Protein AF-A0A925N8Z4-F1 (afdb_monomer)

pLDDT: mean 84.28, std 11.98, range [43.88, 97.0]

Sequence (204 aa):
MALYHSATLPRPATMSPPLPAPQSPSQARHRGWRRALPLALSLGILALALHALASEFSAHGYHAVNKAFHELDRGRIALALLFSLGSYACLVGFDAIGLRRSQRHVAPLRLVFTAFLAHAVGHTLGYAALTGGAVRWRGYGEAGLAAADIGQVVLMSTLGFVFGAWVLLAFALMLEPAAAARALPVAAATVRVLGVSLAVGFVA

Nearest PDB structures (foldseek):
  7duw-assembly1_A  TM=8.616E-01  e=7.805E-05  Rhizobium tropici
  7f47-assembly1_A  TM=8.645E-01  e=2.177E-04  Rhizobium etli CFN 42

Secondary structure (DSSP, 8-state):
--------PPPPP--PPPPPPPPPTHHHHHHHHHHHHHHHHHHHHHHHHHHHHHHHHHHHHHHHHHHHHHH--HHHHHHHHHHHHHHHHHHHHHHHHHHHHTT----HHHHHHHHHHHHHHHHHHS-HHHHHHHHHHHHHHTTT--HHHHHHHHHHHHHHHHHHHHHHHHHHHHH-HHHHHHHTTS-HHHHHHHHHHHHHHHH-

Foldseek 3Di:
DDDDDDDDDDDPPDDDPPDPPPDDPVVVVVVVVVVVVVVVVVVVVVVVVVVVVVVVCVVCHPVNVVVVVVVDDPVNVVVVVVVVVVVLVVQLVLLVVLCVVVVHDDDSVLSSVLSSVLVVQCVPVDPSCVRSLVSCCVSCVVVVDDSVSSVSSVVSSVVVVVLVVLLVQLVCLQPPLVVVCVVVVDDSVVSNVVSVVSVVVSVD

Mean predicted aligned error: 12.05 Å

Solvent-accessible surface area (backbone atoms only — not comparable to full-atom values): 11488 Å² total; per-residue (Å²): 145,82,83,86,80,79,81,80,77,83,75,80,80,81,77,72,78,78,77,81,73,83,78,66,76,73,70,62,61,70,61,50,55,75,61,45,48,62,51,51,50,52,52,51,52,50,52,51,52,51,48,55,49,50,54,49,45,70,74,58,37,74,65,52,56,55,50,52,62,71,68,56,53,68,68,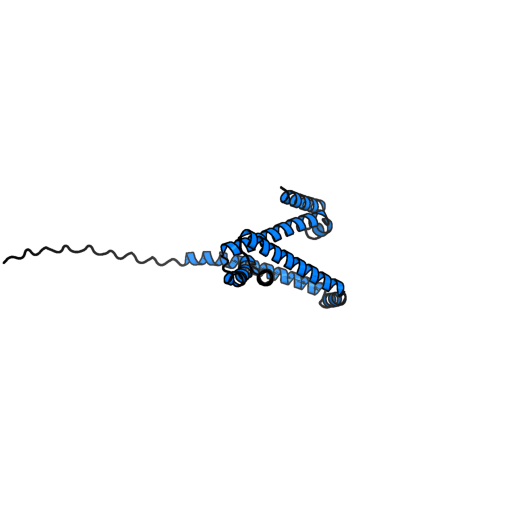58,54,52,50,51,52,50,52,51,52,52,52,52,51,51,52,32,47,29,40,52,52,17,31,56,74,60,75,50,85,70,61,68,69,58,47,48,54,30,42,48,52,13,50,54,45,10,72,71,73,42,65,35,74,59,51,14,40,52,39,39,47,59,63,36,40,84,70,69,57,52,72,67,46,53,49,43,18,53,49,40,34,50,49,52,49,52,53,50,51,49,51,52,49,14,48,48,24,54,76,42,16,65,67,52,20,73,74,64,85,45,60,37,68,60,37,28,51,50,11,50,50,48,47,50,65,72,75,108

Radius of gyration: 30.39 Å; Cα contacts (8 Å, |Δi|>4): 131; chains: 1; bounding box: 50×70×110 Å

Structure (mmCIF, N/CA/C/O backbone):
data_AF-A0A925N8Z4-F1
#
_entry.id   AF-A0A925N8Z4-F1
#
loop_
_atom_site.group_PDB
_atom_site.id
_atom_site.type_symbol
_atom_site.label_atom_id
_atom_site.label_alt_id
_atom_site.label_comp_id
_atom_site.label_asym_id
_atom_site.label_entity_id
_atom_site.label_seq_id
_atom_site.pdbx_PDB_ins_code
_atom_site.Cartn_x
_atom_site.Cartn_y
_atom_site.Cartn_z
_atom_site.occupancy
_atom_site.B_iso_or_equiv
_atom_site.auth_seq_id
_atom_site.auth_comp_id
_atom_site.auth_asym_id
_atom_site.auth_atom_id
_atom_site.pdbx_PDB_model_num
ATOM 1 N N . MET A 1 1 ? -17.811 -45.567 84.688 1.00 48.19 1 MET A N 1
ATOM 2 C CA . MET A 1 1 ? -16.350 -45.698 84.515 1.00 48.19 1 MET A CA 1
ATOM 3 C C . MET A 1 1 ? -16.081 -46.837 83.539 1.00 48.19 1 MET A C 1
ATOM 5 O O . MET A 1 1 ? -16.124 -47.978 83.961 1.00 48.19 1 MET A O 1
ATOM 9 N N . ALA A 1 2 ? -15.932 -46.518 82.248 1.00 43.88 2 ALA A N 1
ATOM 10 C CA . ALA A 1 2 ? -15.246 -47.297 81.201 1.00 43.88 2 ALA A CA 1
ATOM 11 C C . ALA A 1 2 ? -15.538 -46.612 79.852 1.00 43.88 2 ALA A C 1
ATOM 13 O O . ALA A 1 2 ? -16.577 -46.831 79.235 1.00 43.88 2 ALA A O 1
ATOM 14 N N . LEU A 1 3 ? -14.652 -45.695 79.462 1.00 45.88 3 LEU A N 1
ATOM 15 C CA . LEU A 1 3 ? -14.662 -45.010 78.171 1.00 45.88 3 LEU A CA 1
ATOM 16 C C . LEU A 1 3 ? -14.207 -45.997 77.086 1.00 45.88 3 LEU A C 1
ATOM 18 O O . LEU A 1 3 ? -13.103 -46.529 77.171 1.00 45.88 3 LEU A O 1
ATOM 22 N N . TYR A 1 4 ? -15.042 -46.228 76.071 1.00 47.66 4 TYR A N 1
ATOM 23 C CA . TYR A 1 4 ? -14.655 -46.952 74.859 1.00 47.66 4 TYR A CA 1
ATOM 24 C C . TYR A 1 4 ? -13.755 -46.042 74.013 1.00 47.66 4 TYR A C 1
ATOM 26 O O . TYR A 1 4 ? -14.198 -45.046 73.443 1.00 47.66 4 TYR A O 1
ATOM 34 N N . HIS A 1 5 ? -12.467 -46.370 73.988 1.00 53.81 5 HIS A N 1
ATOM 35 C CA . HIS A 1 5 ? -11.438 -45.695 73.211 1.00 53.81 5 HIS A CA 1
ATOM 36 C C . HIS A 1 5 ? -11.525 -46.187 71.757 1.00 53.81 5 HIS A C 1
ATOM 38 O O . HIS A 1 5 ? -11.111 -47.299 71.436 1.00 53.81 5 HIS A O 1
ATOM 44 N N . SER A 1 6 ? -12.131 -45.388 70.881 1.00 57.97 6 SER A N 1
ATOM 45 C CA . SER A 1 6 ? -12.188 -45.647 69.442 1.00 57.97 6 SER A CA 1
ATOM 46 C C . SER A 1 6 ? -10.792 -45.521 68.830 1.00 57.97 6 SER A C 1
ATOM 48 O O . SER A 1 6 ? -10.220 -44.432 68.785 1.00 57.97 6 SER A O 1
ATOM 50 N N . ALA A 1 7 ? -10.261 -46.654 68.371 1.00 56.78 7 ALA A N 1
ATOM 51 C CA . ALA A 1 7 ? -8.985 -46.781 67.685 1.00 56.78 7 ALA A CA 1
ATOM 52 C C . ALA A 1 7 ? -8.955 -45.948 66.391 1.00 56.78 7 ALA A C 1
ATOM 54 O O . ALA A 1 7 ? -9.755 -46.144 65.475 1.00 56.78 7 ALA A O 1
ATOM 55 N N . THR A 1 8 ? -8.006 -45.023 66.310 1.00 58.38 8 THR A N 1
ATOM 56 C CA . THR A 1 8 ? -7.652 -44.282 65.101 1.00 58.38 8 THR A CA 1
ATOM 57 C C . THR A 1 8 ? -6.802 -45.170 64.191 1.00 58.38 8 THR A C 1
ATOM 59 O O . THR A 1 8 ? -5.669 -45.517 64.515 1.00 58.38 8 THR A O 1
ATOM 62 N N . LEU A 1 9 ? -7.346 -45.550 63.034 1.00 63.03 9 LEU A N 1
ATOM 63 C CA . LEU A 1 9 ? -6.582 -46.219 61.979 1.00 63.03 9 LEU A CA 1
ATOM 64 C C . LEU A 1 9 ? -5.481 -45.281 61.435 1.00 63.03 9 LEU A C 1
ATOM 66 O O . LEU A 1 9 ? -5.726 -44.078 61.287 1.00 63.03 9 LEU A O 1
ATOM 70 N N . PRO A 1 10 ? -4.283 -45.793 61.100 1.00 60.19 10 PRO A N 1
ATOM 71 C CA . PRO A 1 10 ? -3.227 -44.992 60.490 1.00 60.19 10 PRO A CA 1
ATOM 72 C C . PRO A 1 10 ? -3.634 -44.532 59.082 1.00 60.19 10 PRO A C 1
ATOM 74 O O . PRO A 1 10 ? -4.090 -45.321 58.254 1.00 60.19 10 PRO A O 1
ATOM 77 N N . ARG A 1 11 ? -3.471 -43.231 58.808 1.00 66.12 11 ARG A N 1
ATOM 78 C CA . ARG A 1 11 ? -3.705 -42.633 57.484 1.00 66.12 11 ARG A CA 1
ATOM 79 C C . ARG A 1 11 ? -2.735 -43.235 56.454 1.00 66.12 11 ARG A C 1
ATOM 81 O O . ARG A 1 11 ? -1.548 -43.340 56.765 1.00 66.12 11 ARG A O 1
ATOM 88 N N . PRO A 1 12 ? -3.184 -43.572 55.231 1.00 61.53 12 PRO A N 1
ATOM 89 C CA . PRO A 1 12 ? -2.270 -43.955 54.164 1.00 61.53 12 PRO A CA 1
ATOM 90 C C . PRO A 1 12 ? -1.320 -42.789 53.871 1.00 61.53 12 PRO A C 1
ATOM 92 O O . PRO A 1 12 ? -1.749 -41.636 53.780 1.00 61.53 12 PRO A O 1
ATOM 95 N N . ALA A 1 13 ? -0.026 -43.089 53.759 1.00 65.94 13 ALA A N 1
ATOM 96 C CA . ALA A 1 13 ? 0.991 -42.114 53.401 1.00 65.94 13 ALA A CA 1
ATOM 97 C C . ALA A 1 13 ? 0.604 -41.441 52.076 1.00 65.94 13 ALA A C 1
ATOM 99 O O . ALA A 1 13 ? 0.442 -42.106 51.053 1.00 65.94 13 ALA A O 1
ATOM 100 N N . THR A 1 14 ? 0.433 -40.120 52.096 1.00 64.62 14 THR A N 1
ATOM 101 C CA . THR A 1 14 ? 0.280 -39.314 50.885 1.00 64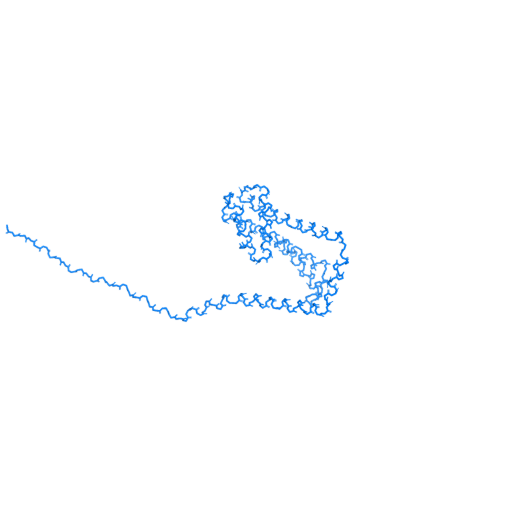.62 14 THR A CA 1
ATOM 102 C C . THR A 1 14 ? 1.535 -39.486 50.043 1.00 64.62 14 THR A C 1
ATOM 104 O O . THR A 1 14 ? 2.595 -38.966 50.387 1.00 64.62 14 THR A O 1
ATOM 107 N N . MET A 1 15 ? 1.417 -40.254 48.963 1.00 63.44 15 MET A N 1
ATOM 108 C CA . MET A 1 15 ? 2.450 -40.400 47.951 1.00 63.44 15 MET A CA 1
ATOM 109 C C . MET A 1 15 ? 2.671 -39.021 47.326 1.00 63.44 15 MET A C 1
ATOM 111 O O . MET A 1 15 ? 1.814 -38.517 46.601 1.00 63.44 15 MET A O 1
ATOM 115 N N . SER A 1 16 ? 3.779 -38.369 47.677 1.00 68.00 16 SER A N 1
ATOM 116 C CA . SER A 1 16 ? 4.193 -37.111 47.061 1.00 68.00 16 SER A CA 1
ATOM 117 C C . SER A 1 16 ? 4.222 -37.295 45.540 1.00 68.00 16 SER A C 1
ATOM 119 O O . SER A 1 16 ? 4.732 -38.323 45.079 1.00 68.00 16 SER A O 1
ATOM 121 N N . PRO A 1 17 ? 3.688 -36.350 44.745 1.00 71.56 17 PRO A N 1
ATOM 122 C CA . PRO A 1 17 ? 3.780 -36.453 43.298 1.00 71.56 17 PRO A CA 1
ATOM 123 C C . PRO A 1 17 ? 5.260 -36.557 42.895 1.00 71.56 17 PRO A C 1
ATOM 125 O O . PRO A 1 17 ? 6.100 -35.875 43.492 1.00 71.56 17 PRO A O 1
ATOM 128 N N . PRO A 1 18 ? 5.605 -37.416 41.921 1.00 72.06 18 PRO A N 1
ATOM 129 C CA . PRO A 1 18 ? 6.979 -37.544 41.459 1.00 72.06 18 PRO A CA 1
ATOM 130 C C . PRO A 1 18 ? 7.492 -36.178 40.992 1.00 72.06 18 PRO A C 1
ATOM 132 O O . PRO A 1 18 ? 6.786 -35.449 40.291 1.00 72.06 18 PRO A O 1
ATOM 135 N N . LEU A 1 19 ? 8.717 -35.827 41.398 1.00 71.75 19 LEU A N 1
ATOM 136 C CA . LEU A 1 19 ? 9.393 -34.619 40.928 1.00 71.75 19 LEU A CA 1
ATOM 137 C C . LEU A 1 19 ? 9.370 -34.602 39.390 1.00 71.75 19 LEU A C 1
ATOM 139 O O . LEU A 1 19 ? 9.696 -35.625 38.777 1.00 71.75 19 LEU A O 1
ATOM 143 N N . PRO A 1 20 ? 8.992 -33.481 38.748 1.00 68.62 20 PRO A N 1
ATOM 144 C CA . PRO A 1 20 ? 9.019 -33.389 37.297 1.00 68.62 20 PRO A CA 1
ATOM 145 C C . PRO A 1 20 ? 10.435 -33.698 36.804 1.00 68.62 20 PRO A C 1
ATOM 147 O O . PRO A 1 20 ? 11.410 -33.112 37.275 1.00 68.62 20 PRO A O 1
ATOM 150 N N . ALA A 1 21 ? 10.539 -34.651 35.876 1.00 70.06 21 ALA A N 1
ATOM 151 C CA . ALA A 1 21 ? 11.814 -35.070 35.313 1.00 70.06 21 ALA A CA 1
ATOM 152 C C . ALA A 1 21 ? 12.574 -33.858 34.734 1.00 70.06 21 ALA A C 1
ATOM 154 O O . ALA A 1 21 ? 11.943 -32.976 34.135 1.00 70.06 21 ALA A O 1
ATOM 155 N N . PRO A 1 22 ? 13.913 -33.796 34.874 1.00 63.00 22 PRO A N 1
ATOM 156 C CA . PRO A 1 22 ? 14.706 -32.739 34.265 1.00 63.00 22 PRO A CA 1
ATOM 157 C C . PRO A 1 22 ? 14.469 -32.744 32.754 1.00 63.00 22 PRO A C 1
ATOM 159 O O . PRO A 1 22 ? 14.751 -33.721 32.060 1.00 63.00 22 PRO A O 1
ATOM 162 N N . GLN A 1 23 ? 13.903 -31.649 32.247 1.00 61.50 23 GLN A N 1
ATOM 163 C CA . GLN A 1 23 ? 13.638 -31.480 30.824 1.00 61.50 23 GLN A CA 1
ATOM 164 C C . GLN A 1 23 ? 14.974 -31.533 30.072 1.00 61.50 23 GLN A C 1
ATOM 166 O O . GLN A 1 23 ? 15.858 -30.704 30.289 1.00 61.50 23 GLN A O 1
ATOM 171 N N . SER A 1 24 ? 15.141 -32.526 29.198 1.00 54.97 24 SER A N 1
ATOM 172 C CA . SER A 1 24 ? 16.357 -32.706 28.406 1.00 54.97 24 SER A CA 1
ATOM 173 C C . SER A 1 24 ? 16.616 -31.477 27.506 1.00 54.97 24 SER A C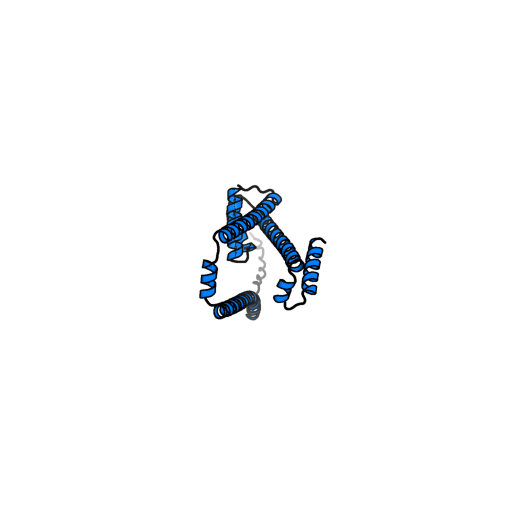 1
ATOM 175 O O . SER A 1 24 ? 15.712 -31.089 26.756 1.00 54.97 24 SER A O 1
ATOM 177 N N . PRO A 1 25 ? 17.834 -30.893 27.487 1.00 58.19 25 PRO A N 1
ATOM 178 C CA . PRO A 1 25 ? 18.152 -29.653 26.759 1.00 58.19 25 PRO A CA 1
ATOM 179 C C . PRO A 1 25 ? 18.003 -29.722 25.223 1.00 58.19 25 PRO A C 1
ATOM 181 O O . PRO A 1 25 ? 18.111 -28.704 24.538 1.00 58.19 25 PRO A O 1
ATOM 184 N N . SER A 1 26 ? 17.710 -30.894 24.653 1.00 56.84 26 SER A N 1
ATOM 185 C CA . SER A 1 26 ? 17.549 -31.103 23.208 1.00 56.84 26 SER A CA 1
ATOM 186 C C . SER A 1 26 ? 16.271 -30.487 22.616 1.00 56.84 26 SER A C 1
ATOM 188 O O . SER A 1 26 ? 16.274 -30.118 21.440 1.00 56.84 26 SER A O 1
ATOM 190 N N . GLN A 1 27 ? 15.203 -30.277 23.400 1.00 54.81 27 GLN A N 1
ATOM 191 C CA . GLN A 1 27 ? 13.963 -29.651 22.898 1.00 54.81 27 GLN A CA 1
ATOM 192 C C . GLN A 1 27 ? 14.062 -28.121 22.742 1.00 54.81 27 GLN A C 1
ATOM 194 O O . GLN A 1 27 ? 13.310 -27.525 21.967 1.00 54.81 27 GLN A O 1
ATOM 199 N N . ALA A 1 28 ? 15.022 -27.467 23.405 1.00 55.97 28 ALA A N 1
ATOM 200 C CA . ALA A 1 28 ? 15.212 -26.017 23.313 1.00 55.97 28 ALA A CA 1
ATOM 201 C C . ALA A 1 28 ? 15.828 -25.576 21.967 1.00 55.97 28 ALA A C 1
ATOM 203 O O . ALA A 1 28 ? 15.520 -24.492 21.462 1.00 55.97 28 ALA A O 1
ATOM 204 N N . ARG A 1 29 ? 16.653 -26.429 21.335 1.00 56.38 29 ARG A N 1
ATOM 205 C CA . ARG A 1 29 ? 17.434 -26.077 20.132 1.00 56.38 29 ARG A CA 1
ATOM 206 C C . ARG A 1 29 ? 16.588 -25.977 18.855 1.00 56.38 29 ARG A C 1
ATOM 208 O O . ARG A 1 29 ? 16.857 -25.129 18.008 1.00 56.38 29 ARG A O 1
ATOM 215 N N . HIS A 1 30 ? 15.515 -26.765 18.738 1.00 54.94 30 HIS A N 1
ATOM 216 C CA . HIS A 1 30 ? 14.633 -26.756 17.558 1.00 54.94 30 HIS A CA 1
ATOM 217 C C . HIS A 1 30 ? 13.721 -25.51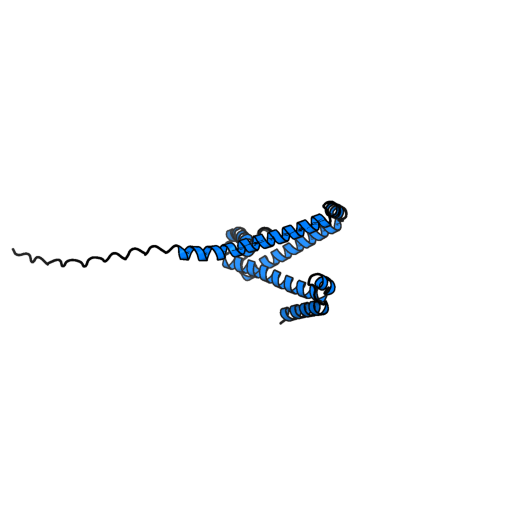8 17.464 1.00 54.94 30 HIS A C 1
ATOM 219 O O . HIS A 1 30 ? 13.198 -25.210 16.391 1.00 54.94 30 HIS A O 1
ATOM 225 N N . ARG A 1 31 ? 13.555 -24.764 18.560 1.00 60.00 31 ARG A N 1
ATOM 226 C CA . ARG A 1 31 ? 12.690 -23.572 18.608 1.00 60.00 31 ARG A CA 1
ATOM 227 C C . ARG A 1 31 ? 13.404 -22.289 18.155 1.00 60.00 31 ARG A C 1
ATOM 229 O O . ARG A 1 31 ? 12.738 -21.358 17.706 1.00 60.00 31 ARG A O 1
ATOM 236 N N . GLY A 1 32 ? 14.740 -22.254 18.233 1.00 66.56 32 GLY A N 1
ATOM 237 C CA . GLY A 1 32 ? 15.566 -21.095 17.871 1.00 66.56 32 GLY A CA 1
ATOM 238 C C . GLY A 1 32 ? 15.681 -20.863 16.362 1.00 66.56 32 GLY A C 1
ATOM 239 O O . GLY A 1 32 ? 15.437 -19.750 15.902 1.00 66.56 32 GLY A O 1
ATOM 240 N N . TRP A 1 33 ? 15.952 -21.914 15.574 1.00 77.06 33 TRP A N 1
ATOM 241 C CA . TRP A 1 33 ? 16.108 -21.796 14.112 1.00 77.06 33 TRP A CA 1
ATOM 242 C C . TRP A 1 33 ? 14.854 -21.215 13.455 1.00 77.06 33 TRP A C 1
ATOM 244 O O . TRP A 1 33 ? 14.946 -20.301 12.643 1.00 77.06 33 TRP A O 1
ATOM 254 N N . ARG A 1 34 ? 13.660 -21.682 13.843 1.00 77.44 34 ARG A N 1
ATOM 255 C CA . ARG A 1 34 ? 12.386 -21.183 13.293 1.00 77.44 34 ARG A CA 1
ATOM 256 C C . ARG A 1 34 ? 12.166 -19.681 13.519 1.00 77.44 34 ARG A C 1
ATOM 258 O O . ARG A 1 34 ? 11.454 -19.066 12.737 1.00 77.44 34 ARG A O 1
ATOM 265 N N . ARG A 1 35 ? 12.772 -19.095 14.558 1.00 77.38 35 ARG A N 1
ATOM 266 C CA . ARG A 1 35 ? 12.748 -17.645 14.825 1.00 77.38 35 ARG A CA 1
ATOM 267 C C . ARG A 1 35 ? 13.899 -16.906 14.142 1.00 77.38 35 ARG A C 1
ATOM 269 O O . ARG A 1 35 ? 13.721 -15.766 13.733 1.00 77.38 35 ARG A O 1
ATOM 276 N N . ALA A 1 36 ? 15.050 -17.557 13.989 1.00 82.94 36 ALA A N 1
ATOM 277 C CA . ALA A 1 36 ? 16.199 -17.005 13.280 1.00 82.94 36 ALA A CA 1
ATOM 278 C C . ALA A 1 36 ? 15.974 -16.936 11.762 1.00 82.94 36 ALA A C 1
ATOM 280 O O . ALA A 1 36 ? 16.465 -16.016 11.122 1.00 82.94 36 ALA A O 1
ATOM 281 N N . LEU A 1 37 ? 15.200 -17.864 11.192 1.00 88.50 37 LEU A N 1
ATOM 282 C CA . LEU A 1 37 ? 14.925 -17.935 9.756 1.00 88.50 37 LEU A CA 1
ATOM 283 C C . LEU A 1 37 ? 14.314 -16.645 9.169 1.00 88.50 37 LEU A C 1
ATOM 285 O O . LEU A 1 37 ? 14.894 -16.122 8.221 1.00 88.50 37 LEU A O 1
ATOM 289 N N . PRO A 1 38 ? 13.203 -16.083 9.693 1.00 87.88 38 PRO A N 1
ATOM 290 C CA . PRO A 1 38 ? 12.643 -14.841 9.153 1.00 87.88 38 PRO A CA 1
ATOM 291 C C . PRO A 1 38 ? 13.578 -13.641 9.343 1.00 87.88 38 PRO A C 1
ATOM 293 O O . PRO A 1 38 ? 13.609 -12.753 8.493 1.00 87.88 38 PRO A O 1
ATOM 296 N N . LEU A 1 39 ? 14.368 -13.621 10.423 1.00 89.25 39 LEU A N 1
ATOM 297 C CA . LEU A 1 39 ? 15.356 -12.569 10.662 1.00 89.25 39 LEU A CA 1
ATOM 298 C C . LEU A 1 39 ? 16.495 -12.646 9.639 1.00 89.25 39 LEU A C 1
ATOM 300 O O . LEU A 1 39 ? 16.809 -11.650 8.997 1.00 89.25 39 LEU A O 1
ATOM 304 N N . ALA A 1 40 ? 17.070 -13.834 9.447 1.00 91.00 40 ALA A N 1
ATOM 305 C CA . ALA A 1 40 ? 18.121 -14.079 8.466 1.00 91.00 40 ALA A CA 1
ATOM 306 C C . ALA A 1 40 ? 17.639 -13.782 7.041 1.00 91.00 40 ALA A C 1
ATOM 308 O O . ALA A 1 40 ? 18.360 -13.149 6.276 1.00 91.00 40 ALA A O 1
ATOM 309 N N . LEU A 1 41 ? 16.403 -14.167 6.706 1.00 93.25 41 LEU A N 1
ATOM 310 C CA . LEU A 1 41 ? 15.783 -13.834 5.426 1.00 93.25 41 LEU A CA 1
ATOM 311 C C . LEU A 1 41 ? 15.648 -12.315 5.246 1.00 93.25 41 LEU A C 1
ATOM 313 O O . LEU A 1 41 ? 16.038 -11.791 4.207 1.00 93.25 41 LEU A O 1
ATOM 317 N N . SER A 1 42 ? 15.147 -11.602 6.261 1.00 90.00 42 SER A N 1
ATOM 318 C CA . SER A 1 42 ? 14.990 -10.139 6.213 1.00 90.00 42 SER A CA 1
ATOM 319 C C . SER A 1 42 ? 16.338 -9.431 6.047 1.00 90.00 42 SER A C 1
ATOM 321 O O . SER A 1 42 ? 16.463 -8.531 5.220 1.00 90.00 42 SER A O 1
ATOM 323 N N . LEU A 1 43 ? 17.361 -9.870 6.787 1.00 93.38 43 LEU A N 1
ATOM 324 C CA . LEU A 1 43 ? 18.726 -9.350 6.671 1.00 93.38 43 LEU A CA 1
ATOM 325 C C . LEU A 1 43 ? 19.350 -9.670 5.308 1.00 93.38 43 LEU A C 1
ATOM 327 O O . LEU A 1 43 ? 20.029 -8.820 4.742 1.00 93.38 43 LEU A O 1
ATOM 331 N N . GLY A 1 44 ? 19.092 -10.859 4.761 1.00 95.25 44 GLY A N 1
ATOM 332 C CA . GLY A 1 44 ? 19.544 -11.246 3.425 1.00 95.25 44 GLY A CA 1
ATOM 333 C C . GLY A 1 44 ? 18.932 -10.372 2.329 1.00 95.25 44 GLY A C 1
ATOM 334 O O . GLY A 1 44 ? 19.656 -9.869 1.474 1.00 95.25 44 GLY A O 1
ATOM 335 N N . ILE A 1 45 ? 17.618 -10.124 2.390 1.00 93.88 45 ILE A N 1
ATOM 336 C CA . ILE A 1 45 ? 16.927 -9.215 1.460 1.00 93.88 45 ILE A CA 1
ATOM 337 C C . ILE A 1 45 ? 17.477 -7.790 1.594 1.00 93.88 45 ILE A C 1
ATOM 339 O O . ILE A 1 45 ? 17.750 -7.148 0.583 1.00 93.88 45 ILE A O 1
ATOM 343 N N . LEU A 1 46 ? 17.686 -7.305 2.823 1.00 94.69 46 LEU A N 1
ATOM 344 C CA . LEU A 1 46 ? 18.270 -5.985 3.067 1.00 94.69 46 LEU A CA 1
ATOM 345 C C . LEU A 1 46 ? 19.679 -5.871 2.471 1.00 94.69 46 LEU A C 1
ATOM 347 O O . LEU A 1 46 ? 19.978 -4.887 1.800 1.00 94.69 46 LEU A O 1
ATOM 351 N N . ALA A 1 47 ? 20.530 -6.878 2.676 1.00 94.50 47 ALA A N 1
ATOM 352 C CA . ALA A 1 47 ? 21.876 -6.905 2.113 1.00 94.50 47 ALA A CA 1
ATOM 353 C C . ALA A 1 47 ? 21.851 -6.900 0.577 1.00 94.50 47 ALA A C 1
ATOM 355 O O . ALA A 1 47 ? 22.601 -6.144 -0.037 1.00 94.50 47 ALA A O 1
ATOM 356 N N . LEU A 1 48 ? 20.957 -7.680 -0.043 1.00 94.25 48 LEU A N 1
ATOM 357 C CA . LEU A 1 48 ? 20.778 -7.695 -1.497 1.00 94.25 48 LEU A CA 1
ATOM 358 C C . LEU A 1 48 ? 20.308 -6.332 -2.027 1.00 94.25 48 LEU A C 1
ATOM 360 O O . LEU A 1 48 ? 20.854 -5.840 -3.011 1.00 94.25 48 LEU A O 1
ATOM 364 N N . ALA A 1 49 ? 19.337 -5.703 -1.361 1.00 92.94 49 ALA A N 1
ATOM 365 C CA . ALA A 1 49 ? 18.836 -4.383 -1.736 1.00 92.94 49 ALA A CA 1
ATOM 366 C C . ALA A 1 49 ? 19.922 -3.302 -1.614 1.00 92.94 49 ALA A C 1
ATOM 368 O O . ALA A 1 49 ? 20.083 -2.492 -2.524 1.00 92.94 49 ALA A O 1
ATOM 369 N N . LEU A 1 50 ? 20.704 -3.314 -0.527 1.00 93.56 50 LEU A N 1
ATOM 370 C CA . LEU A 1 50 ? 21.837 -2.401 -0.344 1.00 93.56 50 LEU A CA 1
ATOM 371 C C . LEU A 1 50 ? 22.933 -2.638 -1.384 1.00 93.56 50 LEU A C 1
ATOM 373 O O . LEU A 1 50 ? 23.502 -1.675 -1.889 1.00 93.56 50 LEU A O 1
ATOM 377 N N . HIS A 1 51 ? 23.211 -3.896 -1.729 1.00 93.12 51 HIS A N 1
ATOM 378 C CA . HIS A 1 51 ? 24.173 -4.238 -2.771 1.00 93.12 51 HIS A CA 1
ATOM 379 C C . HIS A 1 51 ? 23.726 -3.717 -4.143 1.00 93.12 51 HIS A C 1
ATOM 381 O O . HIS A 1 51 ? 24.505 -3.042 -4.812 1.00 93.12 51 HIS A O 1
ATOM 387 N N . ALA A 1 52 ? 22.465 -3.952 -4.520 1.00 88.81 52 ALA A N 1
ATOM 388 C CA . ALA A 1 52 ? 21.887 -3.446 -5.765 1.00 88.81 52 ALA A CA 1
ATOM 389 C C . ALA A 1 52 ? 21.880 -1.907 -5.816 1.00 88.81 52 ALA A C 1
ATOM 391 O O . ALA A 1 52 ? 22.225 -1.303 -6.833 1.00 88.81 52 ALA A O 1
ATOM 392 N N . LEU A 1 53 ? 21.544 -1.255 -4.698 1.00 88.12 53 LEU A N 1
ATOM 393 C CA . LEU A 1 53 ? 21.579 0.201 -4.594 1.00 88.12 53 LEU A CA 1
ATOM 394 C C . LEU A 1 53 ? 23.011 0.737 -4.725 1.00 88.12 53 LEU A C 1
ATOM 396 O O . LEU A 1 53 ? 23.236 1.709 -5.441 1.00 88.12 53 LEU A O 1
ATOM 400 N N . ALA A 1 54 ? 23.985 0.092 -4.079 1.00 87.25 54 ALA A N 1
ATOM 401 C CA . ALA A 1 54 ? 25.390 0.476 -4.160 1.00 87.25 54 ALA A CA 1
ATOM 402 C C . ALA A 1 54 ? 25.957 0.304 -5.578 1.00 87.25 54 ALA A C 1
ATOM 404 O O . ALA A 1 54 ? 26.718 1.163 -6.023 1.00 87.25 54 ALA A O 1
ATOM 405 N N . SER A 1 55 ? 25.565 -0.755 -6.301 1.00 83.81 55 SER A N 1
ATOM 406 C CA . SER A 1 55 ? 25.970 -0.950 -7.699 1.00 83.81 55 SER A CA 1
ATOM 407 C C . SER A 1 55 ? 25.375 0.095 -8.643 1.00 83.81 55 SER A C 1
ATOM 409 O O . SER A 1 55 ? 26.051 0.545 -9.561 1.00 83.81 55 SER A O 1
ATOM 411 N N . GLU A 1 56 ? 24.135 0.527 -8.408 1.00 82.81 56 GLU A N 1
ATOM 412 C CA . GLU A 1 56 ? 23.520 1.586 -9.217 1.00 82.81 56 GLU A CA 1
ATOM 413 C C . GLU A 1 56 ? 24.128 2.963 -8.927 1.00 82.81 56 GLU A C 1
ATOM 415 O O . GLU A 1 56 ? 24.400 3.741 -9.843 1.00 82.81 56 GLU A O 1
ATOM 420 N N . PHE A 1 57 ? 24.415 3.257 -7.654 1.00 81.06 57 PHE A N 1
ATOM 421 C CA . PHE A 1 57 ? 25.078 4.501 -7.259 1.00 81.06 57 PHE A CA 1
ATOM 422 C C . PHE A 1 57 ? 26.513 4.601 -7.781 1.00 81.06 57 PHE A C 1
ATOM 424 O O . PHE A 1 57 ? 26.951 5.701 -8.119 1.00 81.06 57 PHE A O 1
ATOM 431 N N . SER A 1 58 ? 27.249 3.489 -7.862 1.00 75.25 58 SER A N 1
ATOM 432 C CA . SER A 1 58 ? 28.591 3.486 -8.451 1.00 75.25 58 SER A CA 1
ATOM 433 C C . SER A 1 58 ? 28.561 3.619 -9.977 1.00 75.25 58 SER A C 1
ATOM 435 O O . SER A 1 58 ? 29.462 4.245 -10.533 1.00 75.25 58 SER A O 1
ATOM 437 N N . ALA A 1 59 ? 27.517 3.108 -10.642 1.00 72.19 59 ALA A N 1
ATOM 438 C CA . ALA A 1 59 ? 27.328 3.233 -12.087 1.00 72.19 59 ALA A CA 1
ATOM 439 C C . ALA A 1 59 ? 26.873 4.641 -12.528 1.00 72.19 59 ALA A C 1
ATOM 441 O O . ALA A 1 59 ? 27.375 5.156 -13.526 1.00 72.19 59 ALA A O 1
ATOM 442 N N . HIS A 1 60 ? 25.955 5.279 -11.790 1.00 70.19 60 HIS A N 1
ATOM 443 C CA . HIS A 1 60 ? 25.350 6.566 -12.175 1.00 70.19 60 HIS A CA 1
ATOM 444 C C . HIS A 1 60 ? 25.901 7.788 -11.406 1.00 70.19 60 HIS A C 1
ATOM 446 O O . HIS A 1 60 ? 25.750 8.920 -11.866 1.00 70.19 60 HIS A O 1
ATOM 452 N N . GLY A 1 61 ? 26.593 7.585 -10.278 1.00 77.62 61 GLY A N 1
ATOM 453 C CA . GLY A 1 61 ? 27.259 8.628 -9.489 1.00 77.62 61 GLY A CA 1
ATOM 454 C C . GLY A 1 61 ? 26.318 9.608 -8.762 1.00 77.62 61 GLY A C 1
ATOM 455 O O . GLY A 1 61 ? 25.214 9.922 -9.203 1.00 77.62 61 GLY A O 1
ATOM 456 N N . TYR A 1 62 ? 26.782 10.177 -7.643 1.00 77.19 62 TYR A N 1
ATOM 457 C CA . TYR A 1 62 ? 26.027 11.167 -6.847 1.00 77.19 62 TYR A CA 1
ATOM 458 C C . TYR A 1 62 ? 25.625 12.423 -7.651 1.00 77.19 62 TYR A C 1
ATOM 460 O O . TYR A 1 62 ? 24.584 13.037 -7.407 1.00 77.19 62 TYR A O 1
ATOM 468 N N . HIS A 1 63 ? 26.425 12.793 -8.654 1.00 77.12 63 HIS A N 1
ATOM 469 C CA . HIS A 1 63 ? 26.170 13.960 -9.498 1.00 77.12 63 HIS A CA 1
ATOM 470 C C . HIS A 1 63 ? 24.909 13.826 -10.361 1.00 77.12 63 HIS A C 1
ATOM 472 O O . HIS A 1 63 ? 24.204 14.821 -10.536 1.00 77.12 63 HIS A O 1
ATOM 478 N N . ALA A 1 64 ? 24.589 12.626 -10.860 1.00 81.31 64 ALA A N 1
ATOM 479 C CA . ALA A 1 64 ? 23.382 12.408 -11.659 1.00 81.31 64 ALA A CA 1
ATOM 480 C C . ALA A 1 64 ? 22.111 12.608 -10.821 1.00 81.31 64 ALA A C 1
ATOM 482 O O . ALA A 1 64 ? 21.167 13.253 -11.275 1.00 81.31 64 ALA A O 1
ATOM 483 N N . VAL A 1 65 ? 22.127 12.142 -9.568 1.00 82.62 65 VAL A N 1
ATOM 484 C CA . VAL A 1 65 ? 21.025 12.339 -8.615 1.00 82.62 65 VAL A CA 1
ATOM 485 C C . VAL A 1 65 ? 20.823 13.826 -8.330 1.00 82.62 65 VAL A C 1
ATOM 487 O O . VAL A 1 65 ? 19.710 14.333 -8.464 1.00 82.62 65 VAL A O 1
ATOM 490 N N . ASN A 1 66 ? 21.895 14.557 -8.003 1.00 84.38 66 ASN A N 1
ATOM 491 C CA . ASN A 1 66 ? 21.791 15.990 -7.714 1.00 84.38 66 ASN A CA 1
ATOM 492 C C . ASN A 1 66 ? 21.289 16.799 -8.923 1.00 84.38 66 ASN A C 1
ATOM 494 O O . ASN A 1 66 ? 20.466 17.703 -8.764 1.00 84.38 66 ASN A O 1
ATOM 498 N N . LYS A 1 67 ? 21.744 16.445 -10.133 1.00 86.06 67 LYS A N 1
ATOM 499 C CA . LYS A 1 67 ? 21.276 17.065 -11.377 1.00 86.06 67 LYS A CA 1
ATOM 500 C C . LYS A 1 67 ? 19.781 16.818 -11.594 1.00 86.06 67 LYS A C 1
ATOM 502 O O . LYS A 1 67 ? 19.049 17.771 -11.840 1.00 86.06 67 LYS A O 1
ATOM 507 N N . ALA A 1 68 ? 19.315 15.582 -11.407 1.00 84.38 68 ALA A N 1
ATOM 508 C CA . ALA A 1 68 ? 17.896 15.247 -11.516 1.00 84.38 68 ALA A CA 1
ATOM 509 C C . ALA A 1 68 ? 17.032 16.034 -10.514 1.00 84.38 68 ALA A C 1
ATOM 511 O O . ALA A 1 68 ? 15.956 16.505 -10.876 1.00 84.38 68 ALA A O 1
ATOM 512 N N . PHE A 1 69 ? 17.514 16.252 -9.282 1.00 83.81 69 PHE A N 1
ATOM 513 C CA . PHE A 1 69 ? 16.817 17.101 -8.308 1.00 83.81 69 PHE A CA 1
ATOM 514 C C . PHE A 1 69 ? 16.703 18.562 -8.756 1.00 83.81 69 PHE A C 1
ATOM 516 O O . PHE A 1 69 ? 15.688 19.197 -8.483 1.00 83.81 69 PHE A O 1
ATOM 523 N N . HIS A 1 70 ? 17.712 19.092 -9.450 1.00 85.00 70 HIS A N 1
ATOM 524 C CA . HIS A 1 70 ? 17.679 20.461 -9.975 1.00 85.00 70 HIS A CA 1
ATOM 525 C C . HIS A 1 70 ? 16.793 20.594 -11.224 1.00 85.00 70 HIS A C 1
ATOM 527 O O . HIS A 1 70 ? 16.264 21.671 -11.485 1.00 85.00 70 HIS A O 1
ATOM 533 N N . GLU A 1 71 ? 16.599 19.509 -11.975 1.00 90.06 71 GLU A N 1
ATOM 534 C CA . GLU A 1 71 ? 15.715 19.453 -13.148 1.00 90.06 71 GLU A CA 1
ATOM 535 C C . GLU A 1 71 ? 14.228 19.232 -12.781 1.00 90.06 71 GLU A C 1
ATOM 537 O O . GLU A 1 71 ? 13.352 19.306 -13.648 1.00 90.06 71 GLU A O 1
ATOM 542 N N . LEU A 1 72 ? 13.908 18.967 -11.506 1.00 87.94 72 LEU A N 1
ATOM 543 C CA . LEU A 1 72 ? 12.529 18.805 -11.044 1.00 87.94 72 LEU A CA 1
ATOM 544 C C . LEU A 1 72 ? 11.796 20.148 -11.005 1.00 87.94 72 LEU A C 1
ATOM 546 O O . LEU A 1 72 ? 12.025 20.994 -10.144 1.00 87.94 72 LEU A O 1
ATOM 550 N N . ASP A 1 73 ? 10.832 20.300 -11.908 1.00 91.94 73 ASP A N 1
ATOM 551 C CA . ASP A 1 73 ? 9.904 21.422 -11.874 1.00 91.94 73 A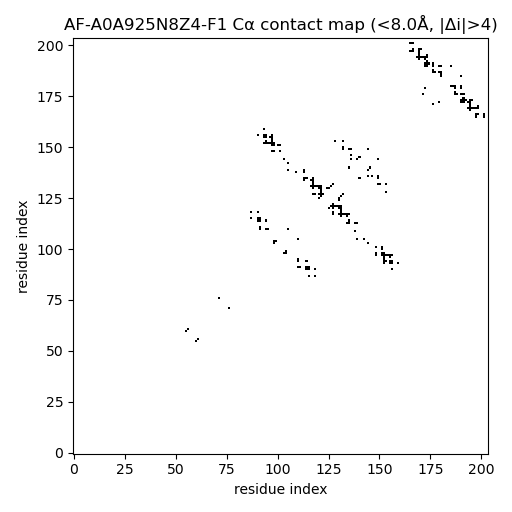SP A CA 1
ATOM 552 C C . ASP A 1 73 ? 9.027 21.406 -10.604 1.00 91.94 73 ASP A C 1
ATOM 554 O O . ASP A 1 73 ? 8.561 20.355 -10.143 1.00 91.94 73 ASP A O 1
ATOM 558 N N . ARG A 1 74 ? 8.738 22.597 -10.064 1.00 92.00 74 ARG A N 1
ATOM 559 C CA . ARG A 1 74 ? 7.897 22.776 -8.866 1.00 92.00 74 ARG A CA 1
ATOM 560 C C . ARG A 1 74 ? 6.491 22.213 -9.072 1.00 92.00 74 ARG A C 1
ATOM 562 O O . ARG A 1 74 ? 5.913 21.680 -8.124 1.00 92.00 74 ARG A O 1
ATOM 569 N N . GLY A 1 75 ? 5.965 22.276 -10.298 1.00 93.50 75 GLY A N 1
ATOM 570 C CA . GLY A 1 75 ? 4.669 21.697 -10.647 1.00 93.50 75 GLY A CA 1
ATOM 571 C C . GLY A 1 75 ? 4.627 20.181 -10.446 1.00 93.50 75 GLY A C 1
ATOM 572 O O . GLY A 1 75 ? 3.649 19.657 -9.913 1.00 93.50 75 GLY A O 1
ATOM 573 N N . ARG A 1 76 ? 5.714 19.470 -10.776 1.00 93.06 76 ARG A N 1
ATOM 574 C CA . ARG A 1 76 ? 5.816 18.012 -10.575 1.00 93.06 76 ARG A CA 1
ATOM 575 C C . ARG A 1 76 ? 5.836 17.645 -9.095 1.00 93.06 76 ARG A C 1
ATOM 577 O O . ARG A 1 76 ? 5.179 16.686 -8.702 1.00 93.06 76 ARG A O 1
ATOM 584 N N . ILE A 1 77 ? 6.542 18.426 -8.276 1.00 93.12 77 ILE A N 1
ATOM 585 C CA . ILE A 1 77 ? 6.579 18.232 -6.819 1.00 93.12 77 ILE A CA 1
ATOM 586 C C . ILE A 1 77 ? 5.188 18.464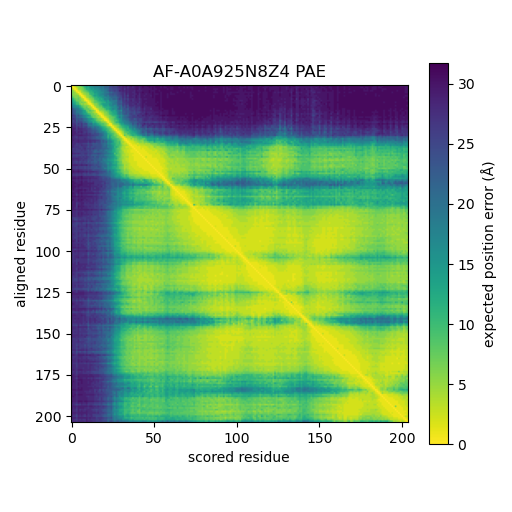 -6.219 1.00 93.12 77 ILE A C 1
ATOM 588 O O . ILE A 1 77 ? 4.707 17.635 -5.447 1.00 93.12 77 ILE A O 1
ATOM 592 N N . ALA A 1 78 ? 4.508 19.545 -6.611 1.00 95.19 78 ALA A N 1
ATOM 593 C CA . ALA A 1 78 ? 3.149 19.829 -6.155 1.00 95.19 78 ALA A CA 1
ATOM 594 C C . ALA A 1 78 ? 2.168 18.712 -6.549 1.00 95.19 78 ALA A C 1
ATOM 596 O O . ALA A 1 78 ? 1.365 18.277 -5.724 1.00 95.19 78 ALA A O 1
ATOM 597 N N . LEU A 1 79 ? 2.271 18.195 -7.778 1.00 95.81 79 LEU A N 1
ATOM 598 C CA . LEU A 1 79 ? 1.432 17.096 -8.253 1.00 95.81 79 LEU A CA 1
ATOM 599 C C . LEU A 1 79 ? 1.722 15.785 -7.506 1.00 95.81 79 LEU A C 1
ATOM 601 O O . LEU A 1 79 ? 0.790 15.077 -7.130 1.00 95.81 79 LEU A O 1
ATOM 605 N N . ALA A 1 80 ? 2.993 15.481 -7.227 1.00 94.31 80 ALA A N 1
ATOM 606 C CA . ALA A 1 80 ? 3.381 14.320 -6.426 1.00 94.31 80 ALA A CA 1
ATOM 607 C C . ALA A 1 80 ? 2.831 14.404 -4.991 1.00 94.31 80 ALA A C 1
ATOM 609 O O . ALA A 1 80 ? 2.318 13.411 -4.466 1.00 94.31 80 ALA A O 1
ATOM 610 N N . LEU A 1 81 ? 2.877 15.590 -4.373 1.00 95.50 81 LEU A N 1
ATOM 611 C CA . LEU A 1 81 ? 2.269 15.836 -3.062 1.00 95.50 81 LEU A CA 1
ATOM 612 C C . LEU A 1 81 ? 0.748 15.675 -3.109 1.00 95.50 81 LEU A C 1
ATOM 614 O O . LEU A 1 81 ? 0.179 15.032 -2.229 1.00 95.50 81 LEU A O 1
ATOM 618 N N . LEU A 1 82 ? 0.093 16.195 -4.148 1.00 97.00 82 LEU A N 1
ATOM 619 C CA . LEU A 1 82 ? -1.351 16.065 -4.323 1.00 97.00 82 LEU A CA 1
ATOM 620 C C . LEU A 1 82 ? -1.776 14.599 -4.484 1.00 97.00 82 LEU A C 1
ATOM 622 O O . LEU A 1 82 ? -2.701 14.156 -3.805 1.00 97.00 82 LEU A O 1
ATOM 626 N N . PHE A 1 83 ? -1.079 13.823 -5.319 1.00 96.00 83 PHE A N 1
ATOM 627 C CA . PHE A 1 83 ? -1.335 12.386 -5.458 1.00 96.00 83 PHE A CA 1
ATOM 628 C C . PHE A 1 83 ? -1.055 11.619 -4.164 1.00 96.00 83 PHE A C 1
ATOM 630 O O . PHE A 1 83 ? -1.815 10.717 -3.813 1.00 96.00 83 PHE A O 1
ATOM 637 N N . SER A 1 84 ? -0.014 12.001 -3.421 1.00 94.25 84 SER A N 1
ATOM 638 C CA . SER A 1 84 ? 0.282 11.407 -2.113 1.00 94.25 84 SER A CA 1
ATOM 639 C C . SER A 1 84 ? -0.847 11.678 -1.117 1.00 94.25 84 SER A C 1
ATOM 641 O O . SER A 1 84 ? -1.333 10.750 -0.474 1.00 94.25 84 SER A O 1
ATOM 643 N N . LEU A 1 85 ? -1.329 12.922 -1.034 1.00 94.94 85 LEU A N 1
ATOM 644 C CA . LEU A 1 85 ? -2.474 13.289 -0.197 1.00 94.94 85 LEU A CA 1
ATOM 645 C C . LEU A 1 85 ? -3.747 12.550 -0.620 1.00 94.94 85 LEU A C 1
ATOM 647 O O . LEU A 1 85 ? -4.456 12.035 0.240 1.00 94.94 85 LEU A O 1
ATOM 651 N N . GLY A 1 86 ? -4.008 12.438 -1.925 1.00 95.50 86 GLY A N 1
ATOM 652 C CA . GLY A 1 86 ? -5.129 11.664 -2.459 1.00 95.50 86 GLY A CA 1
ATOM 653 C C . GLY A 1 86 ? -5.053 10.183 -2.081 1.00 95.50 86 GLY A C 1
ATOM 654 O O . GLY A 1 86 ? -6.047 9.607 -1.643 1.00 95.50 86 GLY A O 1
ATOM 655 N N . SER A 1 87 ? -3.863 9.584 -2.157 1.00 93.44 87 SER A N 1
ATOM 656 C CA . SER A 1 87 ? -3.623 8.201 -1.726 1.00 93.44 87 SER A CA 1
ATOM 657 C C . SER A 1 87 ? -3.940 8.009 -0.238 1.00 93.44 87 SER A C 1
ATOM 659 O O . SER A 1 87 ? -4.726 7.130 0.126 1.00 93.44 87 SER A O 1
ATOM 661 N N . TYR A 1 88 ? -3.427 8.888 0.629 1.00 92.75 88 TYR A N 1
ATOM 662 C CA . TYR A 1 88 ? -3.748 8.844 2.058 1.00 92.75 88 TYR A CA 1
ATOM 663 C C . TYR A 1 88 ? -5.232 9.119 2.337 1.00 92.75 88 TYR A C 1
ATOM 665 O O . TYR A 1 88 ? -5.803 8.483 3.221 1.00 92.75 88 TYR A O 1
ATOM 673 N N . ALA A 1 89 ? -5.891 9.995 1.575 1.00 93.75 89 ALA A N 1
ATOM 674 C CA . ALA A 1 89 ? -7.328 10.233 1.700 1.00 93.75 89 ALA A CA 1
ATOM 675 C C . ALA A 1 89 ? -8.147 8.972 1.370 1.00 93.75 89 ALA A C 1
ATOM 677 O O . ALA A 1 89 ? -9.073 8.636 2.110 1.00 93.75 89 ALA A O 1
ATOM 678 N N . CYS A 1 90 ? -7.773 8.222 0.328 1.00 92.62 90 CYS A N 1
ATOM 679 C CA . CYS A 1 90 ? -8.377 6.922 0.021 1.00 92.62 90 CYS A CA 1
ATOM 680 C C . CYS A 1 90 ? -8.174 5.915 1.164 1.00 92.62 90 CYS A C 1
ATOM 682 O O . CYS A 1 90 ? -9.118 5.227 1.557 1.00 92.62 90 CYS A O 1
ATOM 684 N N . LEU A 1 91 ? -6.971 5.865 1.745 1.00 91.44 91 LEU A N 1
ATOM 685 C CA . LEU A 1 91 ? -6.667 5.001 2.889 1.00 91.44 91 LEU A CA 1
ATOM 686 C C . LEU A 1 91 ? -7.502 5.349 4.132 1.00 91.44 91 LEU A C 1
ATOM 688 O O . LEU A 1 91 ? -8.033 4.449 4.787 1.00 91.44 91 LEU A O 1
ATOM 692 N N . VAL A 1 92 ? -7.685 6.641 4.423 1.00 93.31 92 VAL A N 1
ATOM 693 C CA . VAL A 1 92 ? -8.610 7.121 5.467 1.00 93.31 92 VAL A CA 1
ATOM 694 C C . VAL A 1 92 ? -10.056 6.731 5.135 1.00 93.31 92 VAL A C 1
ATOM 696 O O . VAL A 1 92 ? -10.811 6.335 6.023 1.00 93.31 92 VAL A O 1
ATOM 699 N N . GLY A 1 93 ? -10.444 6.792 3.859 1.00 92.12 93 GLY A N 1
ATOM 700 C CA . GLY A 1 93 ? -11.749 6.338 3.380 1.00 92.12 93 GLY A CA 1
ATOM 701 C C . GLY A 1 93 ? -12.009 4.856 3.668 1.00 92.12 93 GLY A C 1
ATOM 702 O O . GLY A 1 93 ? -13.092 4.508 4.142 1.00 92.12 93 GLY A O 1
ATOM 703 N N . PHE A 1 94 ? -11.018 3.981 3.471 1.00 91.75 94 PHE A N 1
ATOM 704 C CA . PHE A 1 94 ? -11.149 2.567 3.843 1.00 91.75 94 PHE A CA 1
ATOM 705 C C . PHE A 1 94 ? -11.320 2.372 5.350 1.00 91.75 94 PHE A C 1
ATOM 707 O O . PHE A 1 94 ? -12.151 1.561 5.771 1.00 91.75 94 PHE A O 1
ATOM 714 N N . ASP A 1 95 ? -10.595 3.147 6.161 1.00 92.00 95 ASP A N 1
ATOM 715 C CA . ASP A 1 95 ? -10.774 3.140 7.611 1.00 92.00 95 ASP A CA 1
ATOM 716 C C . ASP A 1 95 ? -12.206 3.565 7.996 1.00 92.00 95 ASP A C 1
ATOM 718 O O . ASP A 1 95 ? -12.857 2.914 8.820 1.00 92.00 95 ASP A O 1
ATOM 722 N N . ALA A 1 96 ? -12.744 4.598 7.337 1.00 91.81 96 ALA A N 1
ATOM 723 C CA . ALA A 1 96 ? -14.120 5.059 7.523 1.00 91.81 96 ALA A CA 1
ATOM 724 C C . ALA A 1 96 ? -15.149 3.966 7.186 1.00 91.81 96 ALA A C 1
ATOM 726 O O . ALA A 1 96 ? -16.112 3.759 7.929 1.00 91.81 96 ALA A O 1
ATOM 727 N N . ILE A 1 97 ? -14.945 3.235 6.086 1.00 92.00 97 ILE A N 1
ATOM 728 C CA . ILE A 1 97 ? -15.811 2.115 5.686 1.00 92.00 97 ILE A CA 1
ATOM 729 C C . ILE A 1 97 ? -15.769 0.998 6.737 1.00 92.00 97 ILE A C 1
ATOM 731 O O . ILE A 1 97 ? -16.822 0.470 7.102 1.00 92.00 97 ILE A O 1
ATOM 735 N N . GLY A 1 98 ? -14.585 0.664 7.261 1.00 90.38 98 GLY A N 1
ATOM 736 C CA . GLY A 1 98 ? -14.430 -0.338 8.321 1.00 90.38 98 GLY A CA 1
ATOM 737 C C . GLY A 1 98 ? -15.170 0.034 9.611 1.00 90.38 98 GLY A C 1
ATOM 738 O O . GLY A 1 98 ? -15.853 -0.802 10.209 1.00 90.38 98 GLY A O 1
ATOM 739 N N . LEU A 1 99 ? -15.117 1.311 9.996 1.00 91.00 99 LEU A N 1
ATOM 740 C CA . LEU A 1 99 ? -15.843 1.835 11.156 1.00 91.00 99 LEU A CA 1
ATOM 741 C C . LEU A 1 99 ? -17.360 1.792 10.957 1.00 91.00 99 LEU A C 1
ATOM 743 O O . LEU A 1 99 ? -18.082 1.326 11.841 1.00 91.00 99 LEU A O 1
ATOM 747 N N . ARG A 1 100 ? -17.838 2.193 9.771 1.00 90.88 100 ARG A N 1
ATOM 748 C CA . ARG A 1 100 ? -19.262 2.106 9.409 1.00 90.88 100 ARG A CA 1
ATOM 749 C C . ARG A 1 100 ? -19.768 0.666 9.427 1.00 90.88 100 ARG A C 1
ATOM 751 O O . ARG A 1 100 ? -20.866 0.421 9.918 1.00 90.88 100 ARG A O 1
ATOM 758 N N . ARG A 1 101 ? -18.975 -0.297 8.944 1.00 89.62 101 ARG A N 1
ATOM 759 C CA . ARG A 1 101 ? -19.327 -1.727 9.029 1.00 89.62 101 ARG A CA 1
ATOM 760 C C . ARG A 1 101 ? -19.401 -2.231 10.466 1.00 89.62 101 ARG A C 1
ATOM 762 O O . ARG A 1 101 ? -20.266 -3.044 10.766 1.00 89.62 101 ARG A O 1
ATOM 769 N N . SER A 1 102 ? -18.566 -1.692 11.347 1.00 88.94 102 SER A N 1
ATOM 770 C CA . SER A 1 102 ? -18.585 -2.003 12.780 1.00 88.94 102 SER A CA 1
ATOM 771 C C . SER A 1 102 ? -19.658 -1.217 13.554 1.00 88.94 102 SER A C 1
ATOM 773 O O . SER A 1 102 ? -19.721 -1.315 14.775 1.00 88.94 102 SER A O 1
ATOM 775 N N . GLN A 1 103 ? -20.496 -0.417 12.873 1.00 88.06 103 GLN A N 1
ATOM 776 C CA . GLN A 1 103 ? -21.513 0.458 13.483 1.00 88.06 103 GLN A CA 1
ATOM 777 C C . GLN A 1 103 ? -20.929 1.440 14.522 1.00 88.06 103 GLN A C 1
ATOM 779 O O . GLN A 1 103 ? -21.612 1.872 15.454 1.00 88.06 103 GLN A O 1
ATOM 784 N N . ARG A 1 104 ? -19.650 1.812 14.373 1.00 86.81 104 ARG A N 1
ATOM 785 C CA . ARG A 1 104 ? -18.948 2.732 15.276 1.00 86.81 104 ARG A CA 1
ATOM 786 C C . ARG A 1 104 ? -18.829 4.114 14.654 1.00 86.81 104 ARG A C 1
ATOM 788 O O . ARG A 1 104 ? -18.488 4.260 13.483 1.00 86.81 104 ARG A O 1
ATOM 795 N N . HIS A 1 105 ? -19.058 5.129 15.480 1.00 85.06 105 HIS A N 1
ATOM 796 C CA . HIS A 1 105 ? -18.952 6.528 15.091 1.00 85.06 105 HIS A CA 1
ATOM 797 C C . HIS A 1 105 ? -17.782 7.176 15.822 1.00 85.06 105 HIS A C 1
ATOM 799 O O . HIS A 1 105 ? -17.613 7.031 17.032 1.00 85.06 105 HIS A O 1
ATOM 805 N N . VAL A 1 106 ? -16.953 7.886 15.066 1.00 87.81 106 VAL A N 1
ATOM 806 C CA . VAL A 1 106 ? -15.732 8.530 15.545 1.00 87.81 106 VAL A CA 1
ATOM 807 C C . VAL A 1 106 ? -15.723 9.942 14.975 1.00 87.81 106 VAL A C 1
ATOM 809 O O . VAL A 1 106 ? -16.125 10.130 13.828 1.00 87.81 106 VAL A O 1
ATOM 812 N N . ALA A 1 107 ? -15.282 10.938 15.747 1.00 91.19 107 ALA A N 1
ATOM 813 C CA . ALA A 1 107 ? -15.179 12.302 15.234 1.00 91.19 107 ALA A CA 1
ATOM 814 C C . ALA A 1 107 ? -14.311 12.327 13.955 1.00 91.19 107 ALA A C 1
ATOM 816 O O . ALA A 1 107 ? -13.241 11.708 13.951 1.00 91.19 107 ALA A O 1
ATOM 817 N N . PRO A 1 108 ? -14.726 13.037 12.887 1.00 89.31 108 PRO A N 1
ATOM 818 C CA . PRO A 1 108 ? -14.077 12.962 11.576 1.00 89.31 108 PRO A CA 1
ATOM 819 C C . PRO A 1 108 ? -12.606 13.379 11.631 1.00 89.31 108 PRO A C 1
ATOM 821 O O . PRO A 1 108 ? -11.756 12.740 11.021 1.00 89.31 108 PRO A O 1
ATOM 824 N N . LEU A 1 109 ? -12.278 14.388 12.442 1.00 91.69 109 LEU A N 1
ATOM 825 C CA . LEU A 1 109 ? -10.900 14.835 12.621 1.00 91.69 109 LEU A CA 1
ATOM 826 C C . LEU A 1 109 ? -10.030 13.757 13.293 1.00 91.69 109 LEU A C 1
ATOM 828 O O . LEU A 1 109 ? -8.913 13.494 12.852 1.00 91.69 109 LEU A O 1
ATOM 832 N N . ARG A 1 110 ? -10.567 13.070 14.312 1.00 90.81 110 ARG A N 1
ATOM 833 C CA . ARG A 1 110 ? -9.873 11.964 14.993 1.00 90.81 110 ARG A CA 1
ATOM 834 C C . ARG A 1 110 ? -9.660 10.782 14.052 1.00 90.81 110 ARG A C 1
ATOM 836 O O . ARG A 1 110 ? -8.589 10.186 14.087 1.00 90.81 110 ARG A O 1
ATOM 843 N N . LEU A 1 111 ? -10.640 10.467 13.204 1.00 92.19 111 LEU A N 1
ATOM 844 C CA . LEU A 1 111 ? -10.515 9.448 12.160 1.00 92.19 111 LEU A CA 1
ATOM 845 C C . LEU A 1 111 ? -9.365 9.773 11.201 1.00 92.19 111 LEU A C 1
ATOM 847 O O . LEU A 1 111 ? -8.473 8.948 11.033 1.00 92.19 111 LEU A O 1
ATOM 851 N N . VAL A 1 112 ? -9.351 10.981 10.631 1.00 94.06 112 VAL A N 1
ATOM 852 C CA . VAL A 1 112 ? -8.331 11.396 9.656 1.00 94.06 112 VAL A CA 1
ATOM 853 C C . VAL A 1 112 ? -6.925 11.306 10.250 1.00 94.06 112 VAL A C 1
ATOM 855 O O . VAL A 1 112 ? -6.071 10.633 9.678 1.00 94.06 112 VAL A O 1
ATOM 858 N N . PHE A 1 113 ? -6.683 11.919 11.415 1.00 93.88 113 PHE A N 1
ATOM 859 C CA . PHE A 1 113 ? -5.354 11.895 12.036 1.00 93.88 113 PHE A CA 1
ATOM 860 C C . PHE A 1 113 ? -4.930 10.489 12.463 1.00 93.88 113 P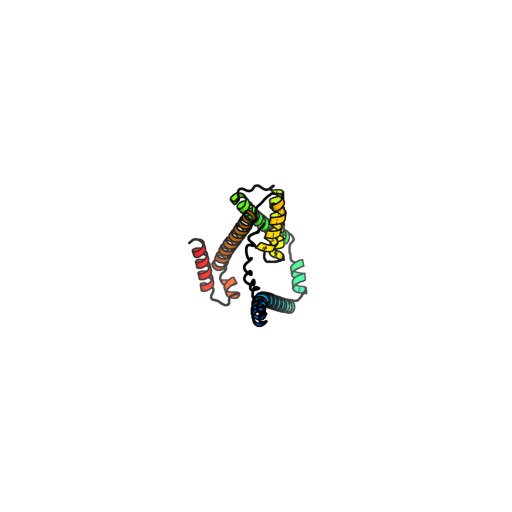HE A C 1
ATOM 862 O O . PHE A 1 113 ? -3.799 10.087 12.195 1.00 93.88 113 PHE A O 1
ATOM 869 N N . THR A 1 114 ? -5.827 9.722 13.090 1.00 92.75 114 THR A N 1
ATOM 870 C CA . THR A 1 114 ? -5.504 8.364 13.559 1.00 92.75 114 THR A CA 1
ATOM 871 C C . THR A 1 114 ? -5.183 7.443 12.390 1.00 92.75 114 THR A C 1
ATOM 873 O O . THR A 1 114 ? -4.171 6.745 12.429 1.00 92.75 114 THR A O 1
ATOM 876 N N . ALA A 1 115 ? -6.006 7.456 11.338 1.00 92.75 115 ALA A N 1
ATOM 877 C CA . ALA A 1 115 ? -5.783 6.643 10.149 1.00 92.75 115 ALA A CA 1
ATOM 878 C C . ALA A 1 115 ? -4.510 7.072 9.405 1.00 92.75 115 ALA A C 1
ATOM 880 O O . ALA A 1 115 ? -3.717 6.212 9.025 1.00 92.75 115 ALA A O 1
ATOM 881 N N . PHE A 1 116 ? -4.262 8.379 9.259 1.00 93.88 116 PHE A N 1
ATOM 882 C CA . PHE A 1 116 ? -3.031 8.886 8.648 1.00 93.88 116 PHE A CA 1
ATOM 883 C C . PHE A 1 116 ? -1.782 8.416 9.406 1.00 93.88 116 PHE A C 1
ATOM 885 O O . PHE A 1 116 ? -0.897 7.817 8.797 1.00 93.88 116 PHE A O 1
ATOM 892 N N . LEU A 1 117 ? -1.731 8.606 10.733 1.00 93.31 117 LEU A N 1
ATOM 893 C CA . LEU A 1 117 ? -0.608 8.130 11.549 1.00 93.31 117 LEU A CA 1
ATOM 894 C C . LEU A 1 117 ? -0.469 6.607 11.471 1.00 93.31 117 LEU A C 1
ATOM 896 O O . LEU A 1 117 ? 0.642 6.101 11.341 1.00 93.31 117 LEU A O 1
ATOM 900 N N . ALA A 1 118 ? -1.578 5.870 11.535 1.00 92.50 118 ALA A N 1
ATOM 901 C CA . ALA A 1 118 ? -1.553 4.414 11.492 1.00 92.50 118 ALA A CA 1
ATOM 902 C C . ALA A 1 118 ? -0.988 3.883 10.168 1.00 92.50 118 ALA A C 1
ATOM 904 O O . ALA A 1 118 ? -0.209 2.929 10.177 1.00 92.50 118 ALA A O 1
ATOM 905 N N . HIS A 1 119 ? -1.347 4.510 9.047 1.00 92.44 119 HIS A N 1
ATOM 906 C CA . HIS A 1 119 ? -0.821 4.165 7.726 1.00 92.44 119 HIS A CA 1
ATOM 907 C C . HIS A 1 119 ? 0.631 4.608 7.549 1.00 92.44 119 HIS A C 1
ATOM 909 O O . HIS A 1 119 ? 1.453 3.808 7.109 1.00 92.44 119 HIS A O 1
ATOM 915 N N . ALA A 1 120 ? 0.989 5.822 7.971 1.00 92.50 120 ALA A N 1
ATOM 916 C CA . ALA A 1 120 ? 2.364 6.314 7.896 1.00 92.50 120 ALA A CA 1
ATOM 917 C C . ALA A 1 120 ? 3.331 5.432 8.709 1.00 92.50 120 ALA A C 1
ATOM 919 O O . ALA A 1 120 ? 4.372 5.005 8.208 1.00 92.50 120 ALA A O 1
ATOM 920 N N . VAL A 1 121 ? 2.961 5.093 9.947 1.00 92.50 121 VAL A N 1
ATOM 921 C CA . VAL A 1 121 ? 3.740 4.192 10.811 1.00 92.50 121 VAL A CA 1
ATOM 922 C C . VAL A 1 121 ? 3.749 2.769 10.246 1.00 92.50 121 VAL A C 1
ATOM 924 O O . VAL A 1 121 ? 4.796 2.124 10.220 1.00 92.50 121 VAL A O 1
ATOM 927 N N . GLY A 1 122 ? 2.609 2.289 9.743 1.00 89.75 122 GLY A N 1
ATOM 928 C CA . GLY A 1 122 ? 2.492 0.950 9.168 1.00 89.75 122 GLY A CA 1
ATOM 929 C C . GLY A 1 122 ? 3.371 0.728 7.936 1.00 89.75 122 GLY A C 1
ATOM 930 O O . GLY A 1 122 ? 3.972 -0.340 7.800 1.00 89.75 122 GLY A O 1
ATOM 931 N N . HIS A 1 123 ? 3.489 1.734 7.066 1.00 88.19 123 HIS A N 1
ATOM 932 C CA . HIS A 1 123 ? 4.311 1.663 5.856 1.00 88.19 123 HIS A CA 1
ATOM 933 C C . HIS A 1 123 ? 5.806 1.897 6.105 1.00 88.19 123 HIS A C 1
ATOM 935 O O . HIS A 1 123 ? 6.622 1.411 5.329 1.00 88.19 123 HIS A O 1
ATOM 941 N N . THR A 1 124 ? 6.179 2.602 7.176 1.00 90.06 124 THR A N 1
ATOM 942 C CA . THR A 1 124 ? 7.590 2.906 7.484 1.00 90.06 124 THR A CA 1
ATOM 943 C C . THR A 1 124 ? 8.253 1.844 8.354 1.00 90.06 124 THR A C 1
ATOM 945 O O . THR A 1 124 ? 9.372 1.430 8.064 1.00 90.06 124 THR A O 1
ATOM 948 N N . LEU A 1 125 ? 7.575 1.373 9.404 1.00 86.94 125 LEU A N 1
ATOM 949 C CA . LEU A 1 125 ? 8.128 0.377 10.332 1.00 86.94 125 LEU A CA 1
ATOM 950 C C . LEU A 1 125 ? 7.911 -1.070 9.866 1.00 86.94 125 LEU A C 1
ATOM 952 O O . LEU A 1 125 ? 8.501 -1.997 10.421 1.00 86.94 125 LEU A O 1
ATOM 956 N N . GLY A 1 126 ? 7.051 -1.280 8.868 1.00 81.50 126 GLY A N 1
ATOM 957 C CA . GLY A 1 126 ? 6.603 -2.609 8.470 1.00 81.50 126 GLY A CA 1
ATOM 958 C C . GLY A 1 126 ? 5.632 -3.224 9.482 1.00 81.50 126 GLY A C 1
ATOM 959 O O . GLY A 1 126 ? 5.236 -2.599 10.469 1.00 81.50 126 GLY A O 1
ATOM 960 N N . TYR A 1 127 ? 5.196 -4.460 9.203 1.00 81.81 127 TYR A N 1
ATOM 961 C CA . TYR A 1 127 ? 4.147 -5.150 9.969 1.00 81.81 127 TYR A CA 1
ATOM 962 C C . TYR A 1 127 ? 2.919 -4.257 10.213 1.00 81.81 127 TYR A C 1
ATOM 964 O O . TYR A 1 127 ? 2.448 -4.137 11.343 1.00 81.81 127 TYR A O 1
ATOM 972 N N . ALA A 1 128 ? 2.400 -3.630 9.153 1.00 83.88 128 ALA A N 1
ATOM 973 C CA . ALA A 1 128 ? 1.372 -2.589 9.232 1.00 83.88 128 ALA A CA 1
ATOM 974 C C . ALA A 1 128 ? 0.140 -2.972 10.075 1.00 83.88 128 ALA A C 1
ATOM 976 O O . ALA A 1 128 ? -0.431 -2.126 10.761 1.00 83.88 128 ALA A O 1
ATOM 977 N N . ALA A 1 129 ? -0.241 -4.254 10.085 1.00 82.69 129 ALA A N 1
ATOM 978 C CA . ALA A 1 129 ? -1.323 -4.758 10.929 1.00 82.69 129 ALA A CA 1
ATOM 979 C C . ALA A 1 129 ? -1.027 -4.636 12.438 1.00 82.69 129 ALA A C 1
ATOM 981 O O . ALA A 1 129 ? -1.934 -4.343 13.210 1.00 82.69 129 ALA A O 1
ATOM 982 N N . LEU A 1 130 ? 0.227 -4.823 12.864 1.00 86.00 130 LEU A N 1
ATOM 983 C CA . LEU A 1 130 ? 0.656 -4.694 14.262 1.00 86.00 130 LEU A CA 1
ATOM 984 C C . LEU A 1 130 ? 0.977 -3.240 14.617 1.00 86.00 130 LEU A C 1
ATOM 986 O O . LEU A 1 130 ? 0.437 -2.706 15.582 1.00 86.00 130 LEU A O 1
ATOM 990 N N . THR A 1 131 ? 1.839 -2.590 13.835 1.00 89.94 131 THR A N 1
ATOM 991 C CA . THR A 1 131 ? 2.331 -1.232 14.118 1.00 89.94 131 THR A CA 1
ATOM 992 C C . THR A 1 131 ? 1.240 -0.187 13.881 1.00 89.94 131 THR A C 1
ATOM 994 O O . THR A 1 131 ? 0.928 0.599 14.774 1.00 89.94 131 THR A O 1
ATOM 997 N N . GLY A 1 132 ? 0.568 -0.243 12.730 1.00 87.12 132 GLY A N 1
ATOM 998 C CA . GLY A 1 132 ? -0.598 0.588 12.429 1.00 87.12 132 GLY A CA 1
ATOM 999 C C . GLY A 1 132 ? -1.842 0.185 13.227 1.00 87.12 132 GLY A C 1
ATOM 1000 O O . GLY A 1 132 ? -2.642 1.043 13.600 1.00 87.12 132 GLY A O 1
ATOM 1001 N N . GLY A 1 133 ? -2.005 -1.102 13.549 1.00 88.00 133 GLY A N 1
ATOM 1002 C CA . GLY A 1 133 ? -3.068 -1.572 14.444 1.00 88.00 133 GLY A CA 1
ATOM 1003 C C . GLY A 1 133 ? -2.940 -1.006 15.859 1.00 88.00 133 GLY A C 1
ATOM 1004 O O . GLY A 1 133 ? -3.935 -0.560 16.423 1.00 88.00 133 GLY A O 1
ATOM 1005 N N . ALA A 1 134 ? -1.722 -0.927 16.404 1.00 90.00 134 ALA A N 1
ATOM 1006 C CA . ALA A 1 134 ? -1.464 -0.327 17.714 1.00 90.00 134 ALA A CA 1
ATOM 1007 C C . ALA A 1 134 ? -1.777 1.179 17.751 1.00 90.00 134 ALA A C 1
ATOM 1009 O O . ALA A 1 134 ? -2.314 1.675 18.744 1.00 90.00 134 ALA A O 1
ATOM 1010 N N . VAL A 1 135 ? -1.489 1.908 16.666 1.00 91.06 135 VAL A N 1
ATOM 1011 C CA . VAL A 1 135 ? -1.861 3.328 16.543 1.00 91.06 135 VAL A CA 1
ATOM 1012 C C . VAL A 1 135 ? -3.381 3.491 16.529 1.00 91.06 135 VAL A C 1
ATOM 1014 O O . VAL A 1 135 ? -3.905 4.312 17.280 1.00 91.06 135 VAL A O 1
ATOM 1017 N N . ARG A 1 136 ? -4.103 2.669 15.753 1.00 90.25 136 ARG A N 1
ATOM 1018 C CA . ARG A 1 136 ? -5.579 2.651 15.759 1.00 90.25 136 ARG A CA 1
ATOM 1019 C C . ARG A 1 136 ? -6.144 2.263 17.119 1.00 90.25 136 ARG A C 1
ATOM 1021 O O . ARG A 1 136 ? -7.109 2.870 17.563 1.00 90.25 136 ARG A O 1
ATOM 1028 N N . TRP A 1 137 ? -5.525 1.299 17.797 1.00 89.19 137 TRP A N 1
ATOM 1029 C CA . TRP A 1 137 ? -5.897 0.901 19.153 1.00 89.19 137 TRP A CA 1
ATOM 1030 C C . TRP A 1 137 ? -5.784 2.054 20.139 1.00 89.19 137 TRP A C 1
ATOM 1032 O O . TRP A 1 137 ? -6.706 2.275 20.914 1.00 89.19 137 TRP A O 1
ATOM 1042 N N . ARG A 1 138 ? -4.706 2.840 20.085 1.00 89.19 138 ARG A N 1
ATOM 1043 C CA . ARG A 1 138 ? -4.580 4.023 20.945 1.00 89.19 138 ARG A CA 1
ATOM 1044 C C . ARG A 1 138 ? -5.535 5.146 20.546 1.00 89.19 138 ARG A C 1
ATOM 1046 O O . ARG A 1 138 ? -6.251 5.646 21.402 1.00 89.19 138 ARG A O 1
ATOM 1053 N N . GLY A 1 139 ? -5.588 5.508 19.264 1.00 85.94 139 GLY A N 1
ATOM 1054 C CA . GLY A 1 139 ? -6.402 6.636 18.796 1.00 85.94 139 GLY A CA 1
ATOM 1055 C C . GLY A 1 139 ? -7.914 6.391 18.854 1.00 85.94 139 GLY A C 1
ATOM 1056 O O . GLY A 1 139 ? -8.685 7.323 19.075 1.00 85.94 139 GLY A O 1
ATOM 1057 N N . TYR A 1 140 ? -8.360 5.142 18.684 1.00 84.50 140 TYR A N 1
ATOM 1058 C CA . TYR A 1 140 ? -9.772 4.760 18.794 1.00 84.50 140 TYR A CA 1
ATOM 1059 C C . TYR A 1 140 ? -10.135 4.125 20.140 1.00 84.50 140 TYR A C 1
ATOM 1061 O O . TYR A 1 140 ? -11.318 4.053 20.466 1.00 84.50 140 TYR A O 1
ATOM 1069 N N . GLY A 1 141 ? -9.161 3.684 20.938 1.00 70.81 141 GLY A N 1
ATOM 1070 C CA . GLY A 1 141 ? -9.403 3.094 22.257 1.00 70.81 141 GLY A CA 1
ATOM 1071 C C . GLY A 1 141 ? -10.072 4.074 23.219 1.00 70.81 141 GLY A C 1
ATOM 1072 O O . GLY A 1 141 ? -11.024 3.706 23.900 1.00 70.81 141 GLY A O 1
ATOM 1073 N N . GLU A 1 142 ? -9.685 5.352 23.178 1.00 71.12 142 GLU A N 1
ATOM 1074 C CA . GLU A 1 142 ? -10.367 6.432 23.917 1.00 71.12 142 GLU A CA 1
ATOM 1075 C C . GLU A 1 142 ? -11.820 6.654 23.457 1.00 71.12 142 GLU A C 1
ATOM 1077 O O . GLU A 1 142 ? -12.622 7.261 24.160 1.00 71.12 142 GLU A O 1
ATOM 1082 N N . ALA A 1 143 ? -12.181 6.150 22.274 1.00 69.75 143 ALA A N 1
ATOM 1083 C CA . ALA A 1 143 ? -13.536 6.170 21.736 1.00 69.75 143 ALA A CA 1
ATOM 1084 C C . ALA A 1 143 ? -14.339 4.891 22.043 1.00 69.75 143 ALA A C 1
ATOM 1086 O O . ALA A 1 143 ? -15.467 4.762 21.568 1.00 69.75 143 ALA A O 1
ATOM 1087 N N . GLY A 1 144 ? -13.767 3.945 22.799 1.00 74.69 144 GLY A N 1
ATOM 1088 C CA . GLY A 1 144 ? -14.436 2.714 23.226 1.00 74.69 144 GLY A CA 1
ATOM 1089 C C . GLY A 1 144 ? -14.515 1.611 22.165 1.00 74.69 144 GLY A C 1
ATOM 1090 O O . GLY A 1 144 ? -15.399 0.757 22.251 1.00 74.69 144 GLY A O 1
ATOM 1091 N N . LEU A 1 145 ? -13.639 1.617 21.151 1.00 81.38 145 LEU A N 1
ATOM 1092 C CA . LEU A 1 145 ? -13.622 0.559 20.132 1.00 81.38 145 LEU A CA 1
ATOM 1093 C C . LEU A 1 145 ? -13.018 -0.742 20.671 1.00 81.38 145 LEU A C 1
ATOM 1095 O O . LEU A 1 145 ? -11.965 -0.740 21.309 1.00 81.38 145 LEU A O 1
ATOM 1099 N N . ALA A 1 146 ? -13.663 -1.867 20.352 1.00 85.25 146 ALA A N 1
ATOM 1100 C CA . ALA A 1 146 ? -13.147 -3.192 20.678 1.00 85.25 146 ALA A CA 1
ATOM 1101 C C . ALA A 1 146 ? -12.037 -3.625 19.700 1.00 85.25 146 ALA A C 1
ATOM 1103 O O . ALA A 1 146 ? -11.913 -3.110 18.588 1.00 85.25 146 ALA A O 1
ATOM 1104 N N . ALA A 1 147 ? -11.250 -4.639 20.078 1.00 84.62 147 ALA A N 1
ATOM 1105 C CA . ALA A 1 147 ? -10.144 -5.133 19.240 1.00 84.62 147 ALA A CA 1
ATOM 1106 C C . ALA A 1 147 ? -10.649 -5.733 17.928 1.00 84.62 147 ALA A C 1
ATOM 1108 O O . ALA A 1 147 ? -10.015 -5.579 16.886 1.00 84.62 147 ALA A O 1
ATOM 1109 N N . ALA A 1 148 ? -11.827 -6.356 17.981 1.00 86.69 148 ALA A N 1
ATOM 1110 C CA . ALA A 1 148 ? -12.522 -6.869 16.813 1.00 86.69 148 ALA A CA 1
ATOM 1111 C C . ALA A 1 148 ? -12.883 -5.752 15.817 1.00 86.69 148 ALA A C 1
ATOM 1113 O O . ALA A 1 148 ? -12.685 -5.934 14.617 1.00 86.69 148 ALA A O 1
ATOM 1114 N N . ASP A 1 149 ? -13.323 -4.585 16.303 1.00 89.00 149 ASP A N 1
ATOM 1115 C CA . ASP A 1 149 ? -13.681 -3.435 15.459 1.00 89.00 149 ASP A CA 1
ATOM 1116 C C . ASP A 1 149 ? -12.440 -2.910 14.714 1.00 89.00 149 ASP A C 1
ATOM 1118 O O . ASP A 1 149 ? -12.472 -2.665 13.509 1.00 89.00 149 ASP A O 1
ATOM 1122 N N . ILE A 1 150 ? -11.297 -2.811 15.402 1.00 88.81 150 ILE A N 1
ATOM 1123 C CA . ILE A 1 150 ? -10.026 -2.402 14.780 1.00 88.81 150 ILE A CA 1
ATOM 1124 C C . ILE A 1 150 ? -9.529 -3.456 13.788 1.00 88.81 150 ILE A C 1
ATOM 1126 O O . ILE A 1 150 ? -9.032 -3.102 12.719 1.00 88.81 150 ILE A O 1
ATOM 1130 N N . GLY A 1 151 ? -9.708 -4.742 14.096 1.00 89.75 151 GLY A N 1
ATOM 1131 C CA . GLY A 1 151 ? -9.428 -5.832 13.165 1.00 89.75 151 GLY A CA 1
ATOM 1132 C C . GLY A 1 151 ? -10.236 -5.710 11.870 1.00 89.75 151 GLY A C 1
ATOM 1133 O O . GLY A 1 151 ? -9.666 -5.850 10.791 1.00 89.75 151 GLY A O 1
ATOM 1134 N N . GLN A 1 152 ? -11.526 -5.367 11.958 1.00 89.50 152 GLN A N 1
ATOM 1135 C CA . GLN A 1 152 ? -12.375 -5.106 10.787 1.00 89.50 152 GLN A CA 1
ATOM 1136 C C . GLN A 1 152 ? -11.892 -3.903 9.968 1.00 89.50 152 GLN A C 1
ATOM 1138 O O . GLN A 1 152 ? -11.869 -3.963 8.739 1.00 89.50 152 GLN A O 1
ATOM 1143 N N . VAL A 1 153 ? -11.459 -2.829 10.631 1.00 90.75 153 VAL A N 1
ATOM 1144 C CA . VAL A 1 153 ? -10.878 -1.647 9.972 1.00 90.75 153 VAL A CA 1
ATOM 1145 C C . VAL A 1 153 ? -9.602 -2.009 9.208 1.00 90.75 153 VAL A C 1
ATOM 1147 O O . VAL A 1 153 ? -9.479 -1.699 8.021 1.00 90.75 153 VAL A O 1
ATOM 1150 N N . VAL A 1 154 ? -8.675 -2.716 9.859 1.00 90.31 154 VAL A N 1
ATOM 1151 C CA . VAL A 1 154 ? -7.420 -3.168 9.236 1.00 90.31 154 VAL A CA 1
ATOM 1152 C C . VAL A 1 154 ? -7.701 -4.131 8.083 1.00 90.31 154 VAL A C 1
ATOM 1154 O O . VAL A 1 154 ? -7.092 -4.001 7.021 1.00 90.31 154 VAL A O 1
ATOM 1157 N N . LEU A 1 155 ? -8.643 -5.061 8.255 1.00 90.94 155 LEU A N 1
ATOM 1158 C CA . LEU A 1 155 ? -9.050 -6.004 7.216 1.00 90.94 155 LEU A CA 1
ATOM 1159 C C . LEU A 1 155 ? -9.614 -5.276 5.994 1.00 90.94 155 LEU A C 1
ATOM 1161 O O . LEU A 1 155 ? -9.179 -5.546 4.878 1.00 90.94 155 LEU A O 1
ATOM 1165 N N . MET A 1 156 ? -10.530 -4.326 6.198 1.00 89.75 156 MET A N 1
ATOM 1166 C CA . MET A 1 156 ? -11.119 -3.539 5.114 1.00 89.75 156 MET A CA 1
ATOM 1167 C C . MET A 1 156 ? -10.055 -2.772 4.333 1.00 89.75 156 MET A C 1
ATOM 1169 O O . MET A 1 156 ? -10.035 -2.812 3.104 1.00 89.75 156 MET A O 1
ATOM 1173 N N . SER A 1 157 ? -9.150 -2.105 5.047 1.00 88.44 157 SER A N 1
ATOM 1174 C CA . SER A 1 157 ? -8.068 -1.353 4.421 1.00 88.44 157 SER A CA 1
ATOM 1175 C C . SER A 1 157 ? -7.105 -2.257 3.649 1.00 88.44 157 SER A C 1
ATOM 1177 O O . SER A 1 157 ? -6.752 -1.952 2.510 1.00 88.44 157 SER A O 1
ATOM 1179 N N . THR A 1 158 ? -6.756 -3.414 4.216 1.00 89.88 158 THR A N 1
ATOM 1180 C CA . THR A 1 158 ? -5.890 -4.401 3.554 1.00 89.88 158 THR A CA 1
ATOM 1181 C C . THR A 1 158 ? -6.545 -4.955 2.291 1.00 89.88 158 THR A C 1
ATOM 1183 O O . THR A 1 158 ? -5.901 -5.006 1.249 1.00 89.88 158 THR A O 1
ATOM 1186 N N . LEU A 1 159 ? -7.829 -5.324 2.350 1.00 91.50 159 LEU A N 1
ATOM 1187 C CA . LEU A 1 159 ? -8.569 -5.819 1.186 1.00 91.50 159 LEU A CA 1
ATOM 1188 C C . LEU A 1 159 ? -8.692 -4.748 0.100 1.00 91.50 159 LEU A C 1
ATOM 1190 O O . LEU A 1 159 ? -8.442 -5.041 -1.066 1.00 91.50 159 LEU A O 1
ATOM 1194 N N . GLY A 1 160 ? -9.018 -3.509 0.475 1.00 89.75 160 GLY A N 1
ATOM 1195 C CA . GLY A 1 160 ? -9.085 -2.386 -0.460 1.00 89.75 160 GLY A CA 1
ATOM 1196 C C . GLY A 1 160 ? -7.755 -2.152 -1.178 1.00 89.75 160 GLY A C 1
ATOM 1197 O O . GLY A 1 160 ? -7.728 -2.022 -2.402 1.00 89.75 160 GLY A O 1
ATOM 1198 N N . PHE A 1 161 ? -6.645 -2.182 -0.436 1.00 88.69 161 PHE A N 1
ATOM 1199 C CA . PHE A 1 161 ? -5.304 -2.086 -1.010 1.00 88.69 161 PHE A CA 1
ATOM 1200 C C . PHE A 1 161 ? -4.980 -3.267 -1.932 1.00 88.69 161 PHE A C 1
ATOM 1202 O O . PHE A 1 161 ? -4.525 -3.046 -3.051 1.00 88.69 161 PHE A O 1
ATOM 1209 N N . VAL A 1 162 ? -5.228 -4.506 -1.497 1.00 92.19 162 VAL A N 1
ATOM 1210 C CA . VAL A 1 162 ? -4.913 -5.714 -2.279 1.00 92.19 162 VAL A CA 1
ATOM 1211 C C . VAL A 1 162 ? -5.711 -5.753 -3.577 1.00 92.19 162 VAL A C 1
ATOM 1213 O O . VAL A 1 162 ? -5.129 -5.989 -4.631 1.00 92.19 162 VAL A O 1
ATOM 1216 N N . PHE A 1 163 ? -7.013 -5.472 -3.534 1.00 93.00 163 PHE A N 1
ATOM 1217 C CA . PHE A 1 163 ? -7.839 -5.417 -4.739 1.00 93.00 163 PHE A CA 1
ATOM 1218 C C . PHE A 1 163 ? -7.432 -4.271 -5.662 1.00 93.00 163 PHE A C 1
ATOM 1220 O O . PHE A 1 163 ? -7.322 -4.475 -6.869 1.00 93.00 163 PHE A O 1
ATOM 1227 N N . GLY A 1 164 ? -7.129 -3.093 -5.109 1.00 92.38 164 GLY A N 1
ATOM 1228 C CA . GLY A 1 164 ? -6.596 -1.980 -5.893 1.00 92.38 164 GLY A CA 1
ATOM 1229 C C . GLY A 1 164 ? -5.283 -2.345 -6.588 1.00 92.38 164 GLY A C 1
ATOM 1230 O O . GLY A 1 164 ? -5.149 -2.152 -7.793 1.00 92.38 164 GLY A O 1
ATOM 1231 N N . ALA A 1 165 ? -4.338 -2.935 -5.853 1.00 93.00 165 ALA A N 1
ATOM 1232 C CA . ALA A 1 165 ? -3.053 -3.381 -6.382 1.00 93.00 165 ALA A CA 1
ATOM 1233 C C . ALA A 1 165 ? -3.210 -4.487 -7.435 1.00 93.00 165 ALA A C 1
ATOM 1235 O O . ALA A 1 165 ? -2.515 -4.457 -8.447 1.00 93.00 165 ALA A O 1
ATOM 1236 N N . TRP A 1 166 ? -4.138 -5.426 -7.235 1.00 94.62 166 TRP A N 1
ATOM 1237 C CA . TRP A 1 166 ? -4.452 -6.478 -8.203 1.00 94.62 166 TRP A CA 1
ATOM 1238 C C . TRP A 1 166 ? -4.932 -5.881 -9.522 1.00 94.62 166 TRP A C 1
ATOM 1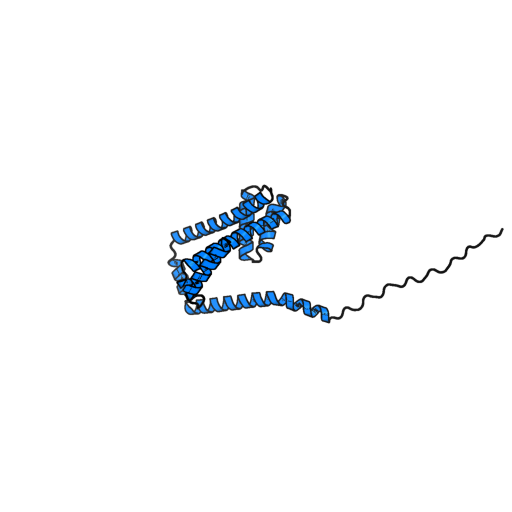240 O O . TRP A 1 166 ? -4.392 -6.203 -10.581 1.00 94.62 166 TRP A O 1
ATOM 1250 N N . VAL A 1 167 ? -5.918 -4.983 -9.460 1.00 94.50 167 VAL A N 1
ATOM 1251 C CA . VAL A 1 167 ? -6.463 -4.310 -10.642 1.00 94.50 167 VAL A CA 1
ATOM 1252 C C . VAL A 1 167 ? -5.368 -3.506 -11.341 1.00 94.50 167 VAL A C 1
ATOM 1254 O O . VAL A 1 167 ? -5.161 -3.680 -12.541 1.00 94.50 167 VAL A O 1
ATOM 1257 N N . LEU A 1 168 ? -4.609 -2.689 -10.602 1.00 94.19 168 LEU A N 1
ATOM 1258 C CA . LEU A 1 168 ? -3.498 -1.915 -11.166 1.00 94.19 168 LEU A CA 1
ATOM 1259 C C . LEU A 1 168 ? -2.455 -2.811 -11.839 1.00 94.19 168 LEU A C 1
ATOM 1261 O O . LEU A 1 168 ? -2.002 -2.486 -12.933 1.00 94.19 168 LEU A O 1
ATOM 1265 N N . LEU A 1 169 ? -2.096 -3.937 -11.218 1.00 93.94 169 LEU A N 1
ATOM 1266 C CA . LEU A 1 169 ? -1.150 -4.892 -11.786 1.00 93.94 169 LEU A CA 1
ATOM 1267 C C . LEU A 1 169 ? -1.694 -5.500 -13.083 1.00 93.94 169 LEU A C 1
ATOM 1269 O O . LEU A 1 169 ? -0.986 -5.510 -14.086 1.00 93.94 169 LEU A O 1
ATOM 1273 N N . ALA A 1 170 ? -2.950 -5.950 -13.095 1.00 93.44 170 ALA A N 1
ATOM 1274 C CA . ALA A 1 170 ? -3.580 -6.500 -14.292 1.00 93.44 170 ALA A CA 1
ATOM 1275 C C . ALA A 1 170 ? -3.556 -5.489 -15.452 1.00 93.44 170 ALA A C 1
ATOM 1277 O O . ALA A 1 170 ? -3.075 -5.807 -16.543 1.00 93.44 170 ALA A O 1
ATOM 1278 N N . PHE A 1 171 ? -3.974 -4.245 -15.198 1.00 93.81 171 PHE A N 1
ATOM 1279 C CA . PHE A 1 171 ? -3.948 -3.179 -16.202 1.00 93.81 171 PHE A CA 1
ATOM 1280 C C . PHE A 1 171 ? -2.529 -2.823 -16.654 1.00 93.81 171 PHE A C 1
ATOM 1282 O O . PHE A 1 171 ? -2.305 -2.669 -17.854 1.00 93.81 171 PHE A O 1
ATOM 1289 N N . ALA A 1 172 ? -1.559 -2.745 -15.739 1.00 93.00 172 ALA A N 1
ATOM 1290 C CA . ALA A 1 172 ? -0.168 -2.457 -16.083 1.00 93.00 172 ALA A CA 1
ATOM 1291 C C . ALA A 1 172 ? 0.405 -3.506 -17.051 1.00 93.00 172 ALA A C 1
ATOM 1293 O O . ALA A 1 172 ? 1.013 -3.148 -18.060 1.00 93.00 172 ALA A O 1
ATOM 1294 N N . LEU A 1 173 ? 0.150 -4.795 -16.797 1.00 91.94 173 LEU A N 1
ATOM 1295 C CA . LEU A 1 173 ? 0.603 -5.884 -17.670 1.00 91.94 173 LEU A CA 1
ATOM 1296 C C . LEU A 1 173 ? -0.155 -5.933 -19.012 1.00 91.94 173 LEU A C 1
ATOM 1298 O O . LEU A 1 173 ? 0.392 -6.409 -20.007 1.00 91.94 173 LEU A O 1
ATOM 1302 N N . MET A 1 174 ? -1.400 -5.446 -19.065 1.00 90.69 174 MET A N 1
ATOM 1303 C CA . MET A 1 174 ? -2.207 -5.403 -20.294 1.00 90.69 174 MET A CA 1
ATOM 1304 C C . MET A 1 174 ? -1.858 -4.229 -21.214 1.00 90.69 174 MET A C 1
ATOM 1306 O O . MET A 1 174 ? -1.853 -4.404 -22.441 1.00 90.69 174 MET A O 1
ATOM 1310 N N . LEU A 1 175 ? -1.618 -3.053 -20.625 1.00 91.88 175 LEU A N 1
ATOM 1311 C CA . LEU A 1 175 ? -1.381 -1.793 -21.333 1.00 91.88 175 LEU A CA 1
ATOM 1312 C C . LEU A 1 175 ? 0.088 -1.621 -21.727 1.00 91.88 175 LEU A C 1
ATOM 1314 O O . LEU A 1 175 ? 0.358 -1.221 -22.854 1.00 91.88 175 LEU A O 1
ATOM 1318 N N . GLU A 1 176 ? 1.026 -1.996 -20.852 1.00 91.44 176 GLU A N 1
ATOM 1319 C CA . GLU A 1 176 ? 2.472 -1.830 -21.069 1.00 91.44 176 GLU A CA 1
ATOM 1320 C C . GLU A 1 176 ? 3.252 -3.160 -20.951 1.00 91.44 176 GLU A C 1
ATOM 1322 O O . GLU A 1 176 ? 4.226 -3.273 -20.193 1.00 91.44 176 GLU A O 1
ATOM 1327 N N . PRO A 1 177 ? 2.885 -4.207 -21.723 1.00 87.94 177 PRO A N 1
ATOM 1328 C CA . PRO A 1 177 ? 3.527 -5.519 -21.626 1.00 87.94 177 PRO A CA 1
ATOM 1329 C C . PRO A 1 177 ? 5.009 -5.487 -22.021 1.00 87.94 177 PRO A C 1
ATOM 1331 O O . PRO A 1 177 ? 5.793 -6.292 -21.526 1.00 87.94 177 PRO A O 1
ATOM 1334 N N . ALA A 1 178 ? 5.418 -4.557 -22.892 1.00 86.62 178 ALA A N 1
ATOM 1335 C CA . ALA A 1 178 ? 6.804 -4.427 -23.337 1.00 86.62 178 ALA A CA 1
ATOM 1336 C C . ALA A 1 178 ? 7.730 -3.898 -22.229 1.00 86.62 178 ALA A C 1
ATOM 1338 O O . ALA A 1 178 ? 8.869 -4.350 -22.102 1.00 86.62 178 ALA A O 1
ATOM 1339 N N . ALA A 1 179 ? 7.250 -2.965 -21.401 1.00 85.88 179 ALA A N 1
ATOM 1340 C CA . ALA A 1 179 ? 8.004 -2.478 -20.251 1.00 85.88 179 ALA A CA 1
ATOM 1341 C C . ALA A 1 179 ? 8.193 -3.589 -19.207 1.00 85.88 179 ALA A C 1
ATOM 1343 O O . ALA A 1 179 ? 9.308 -3.805 -18.734 1.00 85.88 179 ALA A O 1
ATOM 1344 N N . ALA A 1 180 ? 7.135 -4.349 -18.919 1.00 84.50 180 ALA A N 1
ATOM 1345 C CA . ALA A 1 180 ? 7.189 -5.478 -17.995 1.00 84.50 180 ALA A CA 1
ATOM 1346 C C . ALA A 1 180 ? 8.039 -6.653 -18.525 1.00 84.50 180 ALA A C 1
ATOM 1348 O O . ALA A 1 180 ? 8.795 -7.253 -17.764 1.00 84.50 180 ALA A O 1
ATOM 1349 N N . ALA A 1 181 ? 8.001 -6.940 -19.830 1.00 86.94 181 ALA A N 1
ATOM 1350 C CA . ALA A 1 181 ? 8.829 -7.973 -20.463 1.00 86.94 181 ALA A CA 1
ATOM 1351 C C . ALA A 1 181 ? 10.337 -7.724 -20.293 1.00 86.94 181 ALA A C 1
ATOM 1353 O O . ALA A 1 181 ? 11.094 -8.672 -20.083 1.00 86.94 181 ALA A O 1
ATOM 1354 N N . ARG A 1 182 ? 10.768 -6.453 -20.322 1.00 84.94 182 ARG A N 1
ATOM 1355 C CA . ARG A 1 182 ? 12.168 -6.072 -20.061 1.00 84.94 182 ARG A CA 1
ATOM 1356 C C . ARG A 1 182 ? 12.603 -6.345 -18.621 1.00 84.94 182 ARG A C 1
ATOM 1358 O O . ARG A 1 182 ? 13.781 -6.590 -18.394 1.00 84.94 182 ARG A O 1
ATOM 1365 N N . ALA A 1 183 ? 11.673 -6.300 -17.670 1.00 83.12 183 ALA A N 1
ATOM 1366 C CA . ALA A 1 183 ? 11.956 -6.553 -16.260 1.00 83.12 183 ALA A CA 1
ATOM 1367 C C . ALA A 1 183 ? 11.919 -8.049 -15.891 1.00 83.12 183 ALA A C 1
ATOM 1369 O O . ALA A 1 183 ? 12.622 -8.459 -14.973 1.00 83.12 183 ALA A O 1
ATOM 1370 N N . LEU A 1 184 ? 11.103 -8.859 -16.582 1.00 77.94 184 LEU A N 1
ATOM 1371 C CA . LEU A 1 184 ? 10.811 -10.264 -16.238 1.00 77.94 184 LEU A CA 1
ATOM 1372 C C . LEU A 1 184 ? 11.479 -11.313 -17.160 1.00 77.94 184 LEU A C 1
ATOM 1374 O O . LEU A 1 184 ? 11.096 -12.476 -17.118 1.00 77.94 184 LEU A O 1
ATOM 1378 N N . PRO A 1 185 ? 12.537 -10.953 -17.903 1.00 81.62 185 PRO A N 1
ATOM 1379 C CA . PRO A 1 185 ? 13.042 -11.663 -19.101 1.00 81.62 185 PRO A CA 1
ATOM 1380 C C . PRO A 1 185 ? 12.089 -12.655 -19.813 1.00 81.62 185 PRO A C 1
ATOM 1382 O O . PRO A 1 185 ? 12.477 -13.772 -20.150 1.00 81.62 185 PRO A O 1
ATOM 1385 N N . VAL A 1 186 ? 10.836 -12.267 -20.074 1.00 88.00 186 VAL A N 1
ATOM 1386 C CA . VAL A 1 186 ? 9.814 -13.122 -20.719 1.00 88.00 186 VAL A CA 1
ATOM 1387 C C . VAL A 1 186 ? 9.180 -12.432 -21.923 1.00 88.00 186 VAL A C 1
ATOM 1389 O O . VAL A 1 186 ? 9.185 -11.208 -22.030 1.00 88.00 186 VAL A O 1
ATOM 1392 N N . ALA A 1 187 ? 8.596 -13.215 -22.834 1.00 90.19 187 ALA A N 1
ATOM 1393 C CA . ALA A 1 187 ? 7.918 -12.686 -24.014 1.00 90.19 187 ALA A CA 1
ATOM 1394 C C . ALA A 1 187 ? 6.737 -11.768 -23.639 1.00 90.19 187 ALA A C 1
ATOM 1396 O O . ALA A 1 187 ? 5.909 -12.109 -22.791 1.00 90.19 187 ALA A O 1
ATOM 1397 N N . ALA A 1 188 ? 6.604 -10.634 -24.334 1.00 88.00 188 ALA A N 1
ATOM 1398 C CA . ALA A 1 188 ? 5.537 -9.655 -24.094 1.00 88.00 188 ALA A CA 1
ATOM 1399 C C . ALA A 1 188 ? 4.124 -10.246 -24.255 1.00 88.00 188 ALA A C 1
ATOM 1401 O O . ALA A 1 188 ? 3.198 -9.847 -23.551 1.00 88.00 188 ALA A O 1
ATOM 1402 N N . ALA A 1 189 ? 3.959 -11.238 -25.137 1.00 88.88 189 ALA A N 1
ATOM 1403 C CA . ALA A 1 189 ? 2.701 -11.965 -25.284 1.00 88.88 189 ALA A CA 1
ATOM 1404 C C . ALA A 1 189 ? 2.312 -12.696 -23.987 1.00 88.88 189 ALA A C 1
ATOM 1406 O O . ALA A 1 189 ? 1.174 -12.579 -23.539 1.00 88.88 189 ALA A O 1
ATOM 1407 N N . THR A 1 190 ? 3.264 -13.375 -23.339 1.00 89.69 190 THR A N 1
ATOM 1408 C CA . THR A 1 190 ? 3.048 -14.064 -22.058 1.00 89.69 190 THR A CA 1
ATOM 1409 C C . THR A 1 190 ? 2.667 -13.077 -20.961 1.00 89.69 190 THR A C 1
ATOM 1411 O O . THR A 1 190 ? 1.713 -13.314 -20.227 1.00 89.69 190 THR A O 1
ATOM 1414 N N . VAL A 1 191 ? 3.356 -11.935 -20.890 1.00 90.19 191 VAL A N 1
ATOM 1415 C CA . VAL A 1 191 ? 3.046 -10.860 -19.933 1.00 90.19 191 VAL A CA 1
ATOM 1416 C C . VAL A 1 191 ? 1.615 -10.355 -20.111 1.00 90.19 191 VAL A C 1
ATOM 1418 O O . VAL A 1 191 ? 0.880 -10.205 -19.136 1.00 90.19 191 VAL A O 1
ATOM 1421 N N . ARG A 1 192 ? 1.191 -10.151 -21.360 1.00 90.62 192 ARG A N 1
ATOM 1422 C CA . ARG A 1 192 ? -0.162 -9.683 -21.660 1.00 90.62 192 ARG A CA 1
ATOM 1423 C C . ARG A 1 192 ? -1.224 -10.718 -21.295 1.00 90.62 192 ARG A C 1
ATOM 1425 O O . ARG A 1 192 ? -2.246 -10.350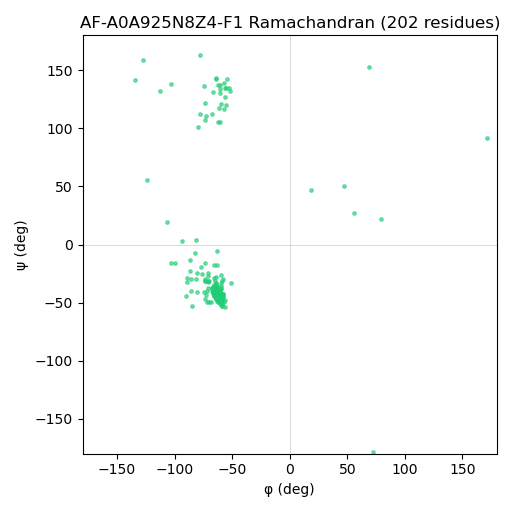 -20.723 1.00 90.62 192 ARG A O 1
ATOM 1432 N N . VAL A 1 193 ? -0.978 -11.999 -21.586 1.00 91.88 193 VAL A N 1
ATOM 1433 C CA . VAL A 1 193 ? -1.867 -13.108 -21.193 1.00 91.88 193 VAL A CA 1
ATOM 1434 C C . VAL A 1 193 ? -1.992 -13.186 -19.673 1.00 91.88 193 VAL A C 1
ATOM 1436 O O . VAL A 1 193 ? -3.105 -13.321 -19.171 1.00 91.88 193 VAL A O 1
ATOM 1439 N N . LEU A 1 194 ? -0.888 -13.023 -18.937 1.00 92.06 194 LEU A N 1
ATOM 1440 C CA . LEU A 1 194 ? -0.919 -12.946 -17.476 1.00 92.06 194 LEU A CA 1
ATOM 1441 C C . LEU A 1 194 ? -1.785 -11.773 -16.998 1.00 92.06 194 LEU A C 1
ATOM 1443 O O . LEU A 1 194 ? -2.660 -11.977 -16.160 1.00 92.06 194 LEU A O 1
ATOM 1447 N N . GLY A 1 195 ? -1.616 -10.581 -17.579 1.00 90.81 195 GLY A N 1
ATOM 1448 C CA . GLY A 1 195 ? -2.455 -9.419 -17.271 1.00 90.81 195 GLY A CA 1
ATOM 1449 C C . GLY A 1 195 ? -3.950 -9.680 -17.487 1.00 90.81 195 GLY A C 1
ATOM 1450 O O . GLY A 1 195 ? -4.754 -9.437 -16.589 1.00 90.81 195 GLY A O 1
ATOM 1451 N N . VAL A 1 196 ? -4.318 -10.262 -18.634 1.00 92.56 196 VAL A N 1
ATOM 1452 C CA . VAL A 1 196 ? -5.712 -10.643 -18.929 1.00 92.56 196 VAL A CA 1
ATOM 1453 C C . VAL A 1 196 ? -6.217 -11.699 -17.945 1.00 92.56 196 VAL A C 1
ATOM 1455 O O . VAL A 1 196 ? -7.329 -11.575 -17.442 1.00 92.56 196 VAL A O 1
ATOM 1458 N N . SER A 1 197 ? -5.409 -12.712 -17.621 1.00 92.69 197 SER A N 1
ATOM 1459 C CA . SER A 1 197 ? -5.796 -13.759 -16.668 1.00 92.69 197 SER A CA 1
ATOM 1460 C C . SER A 1 197 ? -6.045 -13.206 -15.261 1.00 92.69 197 SER A C 1
ATOM 1462 O O . SER A 1 197 ? -7.012 -13.601 -14.615 1.00 92.69 197 SER A O 1
ATOM 1464 N N . LEU A 1 198 ? -5.237 -12.235 -14.818 1.00 93.50 198 LEU A N 1
ATOM 1465 C CA . LEU A 1 198 ? -5.430 -11.541 -13.546 1.00 93.50 198 LEU A CA 1
ATOM 1466 C C . LEU A 1 198 ? -6.697 -10.684 -13.566 1.00 93.50 198 LEU A C 1
ATOM 1468 O O . LEU A 1 198 ? -7.414 -10.659 -12.569 1.00 93.50 198 LEU A O 1
ATOM 1472 N N . ALA A 1 199 ? -6.991 -10.010 -14.682 1.00 92.62 199 ALA A N 1
ATOM 1473 C CA . ALA A 1 199 ? -8.223 -9.239 -14.836 1.00 92.62 199 ALA A CA 1
ATOM 1474 C C . ALA A 1 199 ? -9.465 -10.145 -14.801 1.00 92.62 199 ALA A C 1
ATOM 1476 O O . ALA A 1 199 ? -10.423 -9.841 -14.096 1.00 92.62 199 ALA A O 1
ATOM 1477 N N . VAL A 1 200 ? -9.432 -11.284 -15.501 1.00 93.38 200 VAL A N 1
ATOM 1478 C CA . VAL A 1 200 ? -10.515 -12.282 -15.475 1.00 93.38 200 VAL A CA 1
ATOM 1479 C C . VAL A 1 200 ? -10.685 -12.856 -14.070 1.00 93.38 200 VAL A C 1
ATOM 1481 O O . VAL A 1 200 ? -11.804 -12.906 -13.573 1.00 93.38 200 VAL A O 1
ATOM 1484 N N . GLY A 1 201 ? -9.588 -13.219 -13.401 1.00 91.62 201 GLY A N 1
ATOM 1485 C CA . GLY A 1 201 ? -9.618 -13.746 -12.036 1.00 91.62 201 GLY A CA 1
ATOM 1486 C C . GLY A 1 201 ? -10.093 -12.747 -10.976 1.00 91.62 201 GLY A C 1
ATOM 1487 O O . GLY A 1 201 ? -10.467 -13.168 -9.893 1.00 91.62 201 GLY A O 1
ATOM 1488 N N . PHE A 1 202 ? -10.088 -11.442 -11.267 1.00 90.44 202 PHE A N 1
ATOM 1489 C CA . PHE A 1 202 ? -10.680 -10.428 -10.390 1.00 90.44 202 PHE A CA 1
ATOM 1490 C C . PHE A 1 202 ? -12.205 -10.319 -10.556 1.00 90.44 202 PHE A C 1
ATOM 1492 O O . PHE A 1 202 ? -12.899 -9.926 -9.622 1.00 90.44 202 PHE A O 1
ATOM 1499 N N . VAL A 1 203 ? -12.718 -10.615 -11.755 1.00 89.62 203 VAL A N 1
ATOM 1500 C CA . VAL A 1 203 ? -14.148 -10.510 -12.093 1.00 89.62 203 VAL A CA 1
ATOM 1501 C C . VAL A 1 203 ? -14.912 -11.804 -11.788 1.00 89.62 203 VAL A C 1
ATOM 1503 O O . VAL A 1 203 ? -16.113 -11.738 -11.531 1.00 89.62 203 VAL A O 1
ATOM 1506 N N . ALA A 1 204 ? -14.235 -12.954 -11.852 1.00 81.19 204 ALA A N 1
ATOM 1507 C CA . ALA A 1 204 ? -14.780 -14.278 -11.544 1.00 81.19 204 ALA A CA 1
ATOM 1508 C C . ALA A 1 204 ? -14.950 -14.507 -10.034 1.00 81.19 204 ALA A C 1
ATOM 1510 O O . ALA A 1 204 ? -15.983 -15.106 -9.660 1.00 81.19 204 ALA A O 1
#